Protein AF-0000000075993978 (afdb_homodimer)

Nearest PDB structures (foldseek):
  5ziq-assembly3_C  TM=5.830E-01  e=2.745E-05  Ramazzottius varieornatus
  7dgo-assembly1_A  TM=6.115E-01  e=2.304E-04  Equus caballus
  4b3w-assembly1_B  TM=5.446E-01  e=4.083E-03  Homo sapiens
  1ury-assembly1_A  TM=5.554E-01  e=6.468E-03  Homo sapiens
  6q6p-assembly1_A  TM=5.430E-01  e=6.851E-03  Dissostichus mawsoni

Structure (mmCIF, N/CA/C/O backbone):
data_AF-0000000075993978-model_v1
#
loop_
_entity.id
_entity.type
_entity.pdbx_description
1 polymer 'Uncharacterized protein LOC106467627'
#
loop_
_atom_site.group_PDB
_atom_site.id
_atom_site.type_symbol
_atom_site.label_atom_id
_atom_site.label_alt_id
_atom_site.label_comp_id
_atom_site.label_asym_id
_atom_site.label_entity_id
_atom_site.label_seq_id
_atom_site.pdbx_PDB_ins_code
_atom_site.Cartn_x
_atom_site.Cartn_y
_atom_site.Cartn_z
_atom_site.occupancy
_atom_site.B_iso_or_equiv
_atom_site.auth_seq_id
_atom_site.auth_comp_id
_atom_site.auth_asym_id
_atom_site.auth_atom_id
_atom_site.pdbx_PDB_model_num
ATOM 1 N N . PHE A 1 1 ? 9.789 -16.969 -19.266 1 51.59 1 PHE A N 1
ATOM 2 C CA . PHE A 1 1 ? 10.469 -18.141 -19.812 1 51.59 1 PHE A CA 1
ATOM 3 C C . PHE A 1 1 ? 11.195 -18.906 -18.703 1 51.59 1 PHE A C 1
ATOM 5 O O . PHE A 1 1 ? 11.062 -20.125 -18.578 1 51.59 1 PHE A O 1
ATOM 12 N N . ARG A 1 2 ? 11.766 -18.172 -17.781 1 61.62 2 ARG A N 1
ATOM 13 C CA . ARG A 1 2 ? 12.719 -18.812 -16.891 1 61.62 2 ARG A CA 1
ATOM 14 C C . ARG A 1 2 ? 12 -19.562 -15.766 1 61.62 2 ARG A C 1
ATOM 16 O O . ARG A 1 2 ? 12.492 -20.578 -15.281 1 61.62 2 ARG A O 1
ATOM 23 N N . LEU A 1 3 ? 10.797 -19.109 -15.484 1 64.31 3 LEU A N 1
ATOM 24 C CA . LEU A 1 3 ? 10.227 -19.719 -14.289 1 64.31 3 LEU A CA 1
ATOM 25 C C . LEU A 1 3 ? 10.062 -21.234 -14.477 1 64.31 3 LEU A C 1
ATOM 27 O O . LEU A 1 3 ? 10.453 -22.016 -13.609 1 64.31 3 LEU A O 1
ATOM 31 N N . PHE A 1 4 ? 9.602 -21.688 -15.617 1 62.56 4 PHE A N 1
ATOM 32 C CA . PHE A 1 4 ? 9.266 -23.109 -15.703 1 62.56 4 PHE A CA 1
ATOM 33 C C . PHE A 1 4 ? 10.461 -23.922 -16.188 1 62.56 4 PHE A C 1
ATOM 35 O O . PHE A 1 4 ? 10.469 -25.156 -16.094 1 62.56 4 PHE A O 1
ATOM 42 N N . GLN A 1 5 ? 11.414 -23.141 -16.656 1 64.12 5 GLN A N 1
ATOM 43 C CA . GLN A 1 5 ? 12.633 -23.891 -16.953 1 64.12 5 GLN A CA 1
ATOM 44 C C . GLN A 1 5 ? 13.281 -24.438 -15.688 1 64.12 5 GLN A C 1
ATOM 46 O O . GLN A 1 5 ? 13.805 -25.547 -15.68 1 64.12 5 GLN A O 1
ATOM 51 N N . GLU A 1 6 ? 13.117 -23.641 -14.68 1 68.81 6 GLU A N 1
ATOM 52 C CA . GLU A 1 6 ? 13.742 -24.031 -13.422 1 68.81 6 GLU A CA 1
ATOM 53 C C . GLU A 1 6 ? 12.75 -24.734 -12.508 1 68.81 6 GLU A C 1
ATOM 55 O O . GLU A 1 6 ? 13.117 -25.188 -11.422 1 68.81 6 GLU A O 1
ATOM 60 N N . ASN A 1 7 ? 11.594 -24.922 -13.055 1 72.06 7 ASN A N 1
ATOM 61 C CA . ASN A 1 7 ? 10.555 -25.531 -12.234 1 72.06 7 ASN A CA 1
ATOM 62 C C . ASN A 1 7 ? 9.688 -26.484 -13.039 1 72.06 7 ASN A C 1
ATOM 64 O O . ASN A 1 7 ? 8.453 -26.422 -12.984 1 72.06 7 ASN A O 1
ATOM 68 N N . GLY A 1 8 ? 10.438 -27.375 -13.727 1 73.88 8 GLY A N 1
ATOM 69 C CA . GLY A 1 8 ? 9.773 -28.344 -14.578 1 73.88 8 GLY A CA 1
ATOM 70 C C . GLY A 1 8 ? 8.836 -29.266 -13.812 1 73.88 8 GLY A C 1
ATOM 71 O O . GLY A 1 8 ? 7.75 -29.594 -14.297 1 73.88 8 GLY A O 1
ATOM 72 N N . ASP A 1 9 ? 9.227 -29.625 -12.562 1 81.75 9 ASP A N 1
ATOM 73 C CA . ASP A 1 9 ? 8.383 -30.5 -11.742 1 81.75 9 ASP A CA 1
ATOM 74 C C . ASP A 1 9 ? 7.078 -29.797 -11.367 1 81.75 9 ASP A C 1
ATOM 76 O O . ASP A 1 9 ? 6.047 -30.453 -11.203 1 81.75 9 ASP A O 1
ATOM 80 N N . LEU A 1 10 ? 7.129 -28.469 -11.328 1 83.62 10 LEU A N 1
ATOM 81 C CA . LEU A 1 10 ? 5.938 -27.719 -10.961 1 83.62 10 LEU A CA 1
ATOM 82 C C . LEU A 1 10 ? 4.906 -27.75 -12.086 1 83.62 10 LEU A C 1
ATOM 84 O O . LEU A 1 10 ? 3.701 -27.828 -11.828 1 83.62 10 LEU A O 1
ATOM 88 N N . ILE A 1 11 ? 5.426 -27.797 -13.266 1 82.19 11 ILE A N 1
ATOM 89 C CA . ILE A 1 11 ? 4.543 -27.797 -14.43 1 82.19 11 ILE A CA 1
ATOM 90 C C . ILE A 1 11 ? 3.695 -29.062 -14.438 1 82.19 11 ILE A C 1
ATOM 92 O O . ILE A 1 11 ? 2.521 -29.047 -14.812 1 82.19 11 ILE A O 1
ATOM 96 N N . THR A 1 12 ? 4.219 -30.156 -13.922 1 83.75 12 THR A N 1
ATOM 97 C CA . THR A 1 12 ? 3.547 -31.438 -13.969 1 83.75 12 THR A CA 1
ATOM 98 C C . THR A 1 12 ? 2.426 -31.516 -12.938 1 83.75 12 THR A C 1
ATOM 100 O O . THR A 1 12 ? 1.566 -32.406 -13 1 83.75 12 THR A O 1
ATOM 103 N N . LEU A 1 13 ? 2.498 -30.562 -12.008 1 84.06 13 LEU A N 1
ATOM 104 C CA . LEU A 1 13 ? 1.447 -30.547 -10.992 1 84.06 13 LEU A CA 1
ATOM 105 C C . LEU A 1 13 ? 0.14 -30.016 -11.578 1 84.06 13 LEU A C 1
ATOM 107 O O . LEU A 1 13 ? -0.94 -30.328 -11.078 1 84.06 13 LEU A O 1
ATOM 111 N N . PHE A 1 14 ? 0.365 -29.188 -12.602 1 84.69 14 PHE A N 1
ATOM 112 C CA . PHE A 1 14 ? -0.823 -28.594 -13.203 1 84.69 14 PHE A CA 1
ATOM 113 C C . PHE A 1 14 ? -1.389 -29.5 -14.289 1 84.69 14 PHE A C 1
ATOM 115 O O . PHE A 1 14 ? -0.749 -29.719 -15.328 1 84.69 14 PHE A O 1
ATOM 122 N N . GLU A 1 15 ? -2.586 -30 -14.055 1 84.56 15 GLU A N 1
ATOM 123 C CA . GLU A 1 15 ? -3.223 -30.938 -14.977 1 84.56 15 GLU A CA 1
ATOM 124 C C . GLU A 1 15 ? -3.24 -30.391 -16.391 1 84.56 15 GLU A C 1
ATOM 126 O O . GLU A 1 15 ? -2.979 -31.125 -17.359 1 84.56 15 GLU A O 1
ATOM 131 N N . LYS A 1 16 ? -3.455 -29.141 -16.516 1 84.38 16 LYS A N 1
ATOM 132 C CA . LYS A 1 16 ? -3.592 -28.5 -17.812 1 84.38 16 LYS A CA 1
ATOM 133 C C . LYS A 1 16 ? -2.254 -28.469 -18.547 1 84.38 16 LYS A C 1
ATOM 135 O O . LYS A 1 16 ? -2.211 -28.234 -19.766 1 84.38 16 LYS A O 1
ATOM 140 N N . PHE A 1 17 ? -1.199 -28.781 -17.828 1 85.06 17 PHE A N 1
ATOM 141 C CA . PHE A 1 17 ? 0.106 -28.641 -18.469 1 85.06 17 PHE A CA 1
ATOM 142 C C . PHE A 1 17 ? 0.837 -29.969 -18.516 1 85.06 17 PHE A C 1
ATOM 144 O O . PHE A 1 17 ? 1.991 -30.031 -18.953 1 85.06 17 PHE A O 1
ATOM 151 N N . GLN A 1 18 ? 0.202 -31.016 -18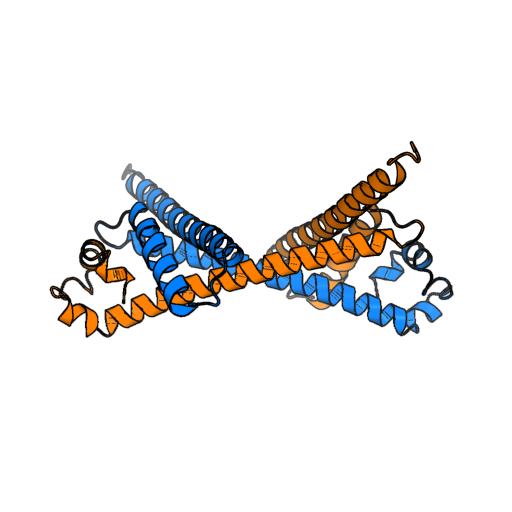.062 1 83.19 18 GLN A N 1
ATOM 152 C CA . GLN A 1 18 ? 0.847 -32.312 -17.953 1 83.19 18 GLN A CA 1
ATOM 153 C C . GLN A 1 18 ? 1.254 -32.844 -19.344 1 83.19 18 GLN A C 1
ATOM 155 O O . GLN A 1 18 ? 2.172 -33.656 -19.453 1 83.19 18 GLN A O 1
ATOM 160 N N . TYR A 1 19 ? 0.616 -32.312 -20.375 1 83.62 19 TYR A N 1
ATOM 161 C CA . TYR A 1 19 ? 0.902 -32.781 -21.734 1 83.62 19 TYR A CA 1
ATOM 162 C C . TYR A 1 19 ? 2.162 -32.125 -22.281 1 83.62 19 TYR A C 1
ATOM 164 O O . TYR A 1 19 ? 2.711 -32.562 -23.297 1 83.62 19 TYR A O 1
ATOM 172 N N . LEU A 1 20 ? 2.557 -31.047 -21.656 1 84.75 20 LEU A N 1
ATOM 173 C CA . LEU A 1 20 ? 3.754 -30.344 -22.094 1 84.75 20 LEU A CA 1
ATOM 174 C C . LEU A 1 20 ? 5.016 -31.062 -21.625 1 84.75 20 LEU A C 1
ATOM 176 O O . LEU A 1 20 ? 5.613 -30.656 -20.609 1 84.75 20 LEU A O 1
ATOM 180 N N . ARG A 1 21 ? 5.574 -32 -22.297 1 79.81 21 ARG A N 1
ATOM 181 C CA . ARG A 1 21 ? 6.621 -32.906 -21.844 1 79.81 21 ARG A CA 1
ATOM 182 C C . ARG A 1 21 ? 7.996 -32.406 -22.281 1 79.81 21 ARG A C 1
ATOM 184 O O . ARG A 1 21 ? 9.016 -32.812 -21.703 1 79.81 21 ARG A O 1
ATOM 191 N N . THR A 1 22 ? 8.031 -31.609 -23.234 1 80.75 22 THR A N 1
ATOM 192 C CA . THR A 1 22 ? 9.312 -31.125 -23.734 1 80.75 22 THR A CA 1
ATOM 193 C C . THR A 1 22 ? 9.445 -29.625 -23.562 1 80.75 22 THR A C 1
ATOM 195 O O . THR A 1 22 ? 8.445 -28.922 -23.375 1 80.75 22 THR A O 1
ATOM 198 N N . GLN A 1 23 ? 10.727 -29.234 -23.578 1 80.75 23 GLN A N 1
ATOM 199 C CA . GLN A 1 23 ? 10.977 -27.797 -23.5 1 80.75 23 GLN A CA 1
ATOM 200 C C . GLN A 1 23 ? 10.312 -27.062 -24.656 1 80.75 23 GLN A C 1
ATOM 202 O O . GLN A 1 23 ? 9.766 -25.969 -24.484 1 80.75 23 GLN A O 1
ATOM 207 N N . GLU A 1 24 ? 10.414 -27.641 -25.812 1 84.75 24 GLU A N 1
ATOM 208 C CA . GLU A 1 24 ? 9.812 -27.047 -27.016 1 84.75 24 GLU A CA 1
ATOM 209 C C . GLU A 1 24 ? 8.305 -26.891 -26.844 1 84.75 24 GLU A C 1
ATOM 211 O O . GLU A 1 24 ? 7.746 -25.844 -27.156 1 84.75 24 GLU A O 1
ATOM 216 N N . SER A 1 25 ? 7.664 -27.875 -26.344 1 85.38 25 SER A N 1
ATOM 217 C CA . SER A 1 25 ? 6.219 -27.812 -26.156 1 85.38 25 SER A CA 1
ATOM 218 C C . SER A 1 25 ? 5.84 -26.766 -25.109 1 85.38 25 SER A C 1
ATOM 220 O O . SER A 1 25 ? 4.809 -26.109 -25.234 1 85.38 25 SER A O 1
ATOM 222 N N . GLN A 1 26 ? 6.648 -26.656 -24.125 1 83.81 26 GLN A N 1
ATOM 223 C CA . GLN A 1 26 ? 6.398 -25.672 -23.078 1 83.81 26 GLN A CA 1
ATOM 224 C C . GLN A 1 26 ? 6.543 -24.25 -23.625 1 83.81 26 GLN A C 1
ATOM 226 O O . GLN A 1 26 ? 5.734 -23.375 -23.312 1 83.81 26 GLN A O 1
ATOM 231 N N . LEU A 1 27 ? 7.559 -24.078 -24.484 1 83.5 27 LEU A N 1
ATOM 232 C CA . LEU A 1 27 ? 7.809 -22.766 -25.062 1 83.5 27 LEU A CA 1
ATOM 233 C C . LEU A 1 27 ? 6.68 -22.359 -26 1 83.5 27 LEU A C 1
ATOM 235 O O . LEU A 1 27 ? 6.359 -21.172 -26.125 1 83.5 27 LEU A O 1
ATOM 239 N N . GLU A 1 28 ? 6.027 -23.328 -26.547 1 87 28 GLU A N 1
ATOM 240 C CA . GLU A 1 28 ? 5.016 -23.062 -27.578 1 87 28 GLU A CA 1
ATOM 241 C C . GLU A 1 28 ? 3.617 -23.016 -26.969 1 87 28 GLU A C 1
ATOM 243 O O . GLU A 1 28 ? 2.666 -22.578 -27.625 1 87 28 GLU A O 1
ATOM 248 N N . SER A 1 29 ? 3.531 -23.422 -25.734 1 87.69 29 SER A N 1
ATOM 249 C CA . SER A 1 29 ? 2.213 -23.5 -25.109 1 87.69 29 SER A CA 1
ATOM 250 C C . SER A 1 29 ? 1.673 -22.109 -24.797 1 87.69 29 SER A C 1
ATOM 252 O O . SER A 1 29 ? 2.238 -21.391 -23.969 1 87.69 29 SER A O 1
ATOM 254 N N . LEU A 1 30 ? 0.552 -21.781 -25.406 1 89.19 30 LEU A N 1
ATOM 255 C CA . LEU A 1 30 ? -0.102 -20.5 -25.156 1 89.19 30 LEU A CA 1
ATOM 256 C C . LEU A 1 30 ? -0.663 -20.438 -23.75 1 89.19 30 LEU A C 1
ATOM 258 O O . LEU A 1 30 ? -0.603 -19.391 -23.094 1 89.19 30 LEU A O 1
ATOM 262 N N . GLU A 1 31 ? -1.139 -21.562 -23.234 1 88.69 31 GLU A N 1
ATOM 263 C CA . GLU A 1 31 ? -1.72 -21.609 -21.891 1 88.69 31 GLU A CA 1
ATOM 264 C C . GLU A 1 31 ? -0.659 -21.375 -20.828 1 88.69 31 GLU A C 1
ATOM 266 O O . GLU A 1 31 ? -0.898 -20.656 -19.859 1 88.69 31 GLU A O 1
ATOM 271 N N . LEU A 1 32 ? 0.406 -21.969 -21.031 1 87.94 32 LEU A N 1
ATOM 272 C CA . LEU A 1 32 ? 1.506 -21.766 -20.078 1 87.94 32 LEU A CA 1
ATOM 273 C C . LEU A 1 32 ? 1.998 -20.328 -20.109 1 87.94 32 LEU A C 1
ATOM 275 O O . LEU A 1 32 ? 2.25 -19.734 -19.062 1 87.94 32 LEU A O 1
ATOM 279 N N . ALA A 1 33 ? 2.092 -19.781 -21.266 1 87.31 33 ALA A N 1
ATOM 280 C CA . ALA A 1 33 ? 2.51 -18.391 -21.422 1 87.31 33 ALA A CA 1
ATOM 281 C C . ALA A 1 33 ? 1.532 -17.438 -20.734 1 87.31 33 ALA A C 1
ATOM 283 O O . ALA A 1 33 ? 1.946 -16.469 -20.109 1 87.31 33 ALA A O 1
ATOM 284 N N . GLN A 1 34 ? 0.318 -17.766 -20.859 1 90.06 34 GLN A N 1
ATOM 285 C CA . GLN A 1 34 ? -0.707 -16.938 -20.234 1 90.06 34 GLN A CA 1
ATOM 286 C C . GLN A 1 34 ? -0.607 -17 -18.719 1 90.06 34 GLN A C 1
ATOM 288 O O . GLN A 1 34 ? -0.705 -15.977 -18.031 1 90.06 34 GLN A O 1
ATOM 293 N N . HIS A 1 35 ? -0.454 -18.188 -18.156 1 89.19 35 HIS A N 1
ATOM 294 C CA . HIS A 1 35 ? -0.294 -18.328 -16.719 1 89.19 35 HIS A CA 1
ATOM 295 C C . HIS A 1 35 ? 0.937 -17.578 -16.234 1 89.19 35 HIS A C 1
ATOM 297 O O . HIS A 1 35 ? 0.874 -16.859 -15.227 1 89.19 35 HIS A O 1
ATOM 303 N N . ALA A 1 36 ? 2.021 -17.719 -17 1 86.88 36 ALA A N 1
ATOM 304 C CA . ALA A 1 36 ? 3.254 -17.016 -16.641 1 86.88 36 ALA A CA 1
ATOM 305 C C . ALA A 1 36 ? 3.045 -15.508 -16.641 1 86.88 36 ALA A C 1
ATOM 307 O O . ALA A 1 36 ? 3.541 -14.805 -15.758 1 86.88 36 ALA A O 1
ATOM 308 N N . SER A 1 37 ? 2.291 -15.023 -17.531 1 88.62 37 SER A N 1
ATOM 309 C CA . SER A 1 37 ? 2.008 -13.594 -17.641 1 88.62 37 SER A CA 1
ATOM 310 C C . SER A 1 37 ? 1.185 -13.102 -16.453 1 88.62 37 SER A C 1
ATOM 312 O O . SER A 1 37 ? 1.434 -12.016 -15.93 1 88.62 37 SER A O 1
ATOM 314 N N . ILE A 1 38 ? 0.278 -13.922 -16.062 1 91 38 ILE A N 1
ATOM 315 C CA . ILE A 1 38 ? -0.551 -13.562 -14.922 1 91 38 ILE A CA 1
ATOM 316 C C . ILE A 1 38 ? 0.309 -13.5 -13.656 1 91 38 ILE A C 1
ATOM 318 O O . ILE A 1 38 ? 0.198 -12.562 -12.867 1 91 38 ILE A O 1
ATOM 322 N N . VAL A 1 39 ? 1.167 -14.484 -13.477 1 91.5 39 VAL A N 1
ATOM 323 C CA . VAL A 1 39 ? 2.057 -14.531 -12.32 1 91.5 39 VAL A CA 1
ATOM 324 C C . VAL A 1 39 ? 2.951 -13.289 -12.32 1 91.5 39 VAL A C 1
ATOM 326 O O . VAL A 1 39 ? 3.002 -12.562 -11.328 1 91.5 39 VAL A O 1
ATOM 329 N N . MET A 1 40 ? 3.518 -12.953 -13.469 1 89.5 40 MET A N 1
ATOM 330 C CA . MET A 1 40 ? 4.43 -11.812 -13.562 1 89.5 40 MET A CA 1
ATOM 331 C C . MET A 1 40 ? 3.689 -10.5 -13.32 1 89.5 40 MET A C 1
ATOM 333 O O . MET A 1 40 ? 4.203 -9.609 -12.641 1 89.5 40 MET A O 1
ATOM 337 N N . ALA A 1 41 ? 2.57 -10.43 -13.836 1 90.88 41 ALA A N 1
ATOM 338 C CA . ALA A 1 41 ? 1.768 -9.219 -13.648 1 90.88 41 ALA A CA 1
ATOM 339 C C . ALA A 1 41 ? 1.389 -9.031 -12.188 1 90.88 41 ALA A C 1
ATOM 341 O O . ALA A 1 41 ? 1.417 -7.914 -11.664 1 90.88 41 ALA A O 1
ATOM 342 N N . THR A 1 42 ? 1.047 -10.102 -11.539 1 92.69 42 THR A N 1
ATOM 343 C CA . THR A 1 42 ? 0.695 -10.055 -10.117 1 92.69 42 THR A CA 1
ATOM 344 C C . THR A 1 42 ? 1.891 -9.617 -9.281 1 92.69 42 THR A C 1
ATOM 346 O O . THR A 1 42 ? 1.763 -8.75 -8.414 1 92.69 42 THR A O 1
ATOM 349 N N . LEU A 1 43 ? 3.018 -10.203 -9.531 1 92.38 43 LEU A N 1
ATOM 350 C CA . LEU A 1 43 ? 4.23 -9.836 -8.805 1 92.38 43 LEU A CA 1
ATOM 351 C C . LEU A 1 43 ? 4.578 -8.367 -9.039 1 92.38 43 LEU A C 1
ATOM 353 O O . LEU A 1 43 ? 4.906 -7.648 -8.102 1 92.38 43 LEU A O 1
ATOM 357 N N . ASP A 1 44 ? 4.477 -7.91 -10.234 1 90.19 44 ASP A N 1
ATOM 358 C CA . ASP A 1 44 ? 4.754 -6.523 -10.586 1 90.19 44 ASP A CA 1
ATOM 359 C C . ASP A 1 44 ? 3.795 -5.574 -9.867 1 90.19 44 ASP A C 1
ATOM 361 O O . ASP A 1 44 ? 4.203 -4.512 -9.391 1 90.19 44 ASP A O 1
ATOM 365 N N . GLU A 1 45 ? 2.561 -5.992 -9.891 1 91.94 45 GLU A N 1
ATOM 366 C CA . GLU A 1 45 ? 1.565 -5.184 -9.195 1 91.94 45 GLU A CA 1
ATOM 367 C C . GLU A 1 45 ? 1.903 -5.051 -7.711 1 91.94 45 GLU A C 1
ATOM 369 O O . GLU A 1 45 ? 1.794 -3.965 -7.141 1 91.94 45 GLU A O 1
ATOM 374 N N . GLY A 1 46 ? 2.26 -6.148 -7.078 1 91.81 46 GLY A N 1
ATOM 375 C CA . GLY A 1 46 ? 2.67 -6.109 -5.684 1 91.81 46 GLY A CA 1
ATOM 376 C C . GLY A 1 46 ? 3.854 -5.199 -5.434 1 91.81 46 GLY A C 1
ATOM 377 O O . GLY A 1 46 ? 3.834 -4.383 -4.508 1 91.81 46 GLY A O 1
ATOM 378 N N . ILE A 1 47 ? 4.801 -5.273 -6.285 1 89.5 47 ILE A N 1
ATOM 379 C CA . ILE A 1 47 ? 6.004 -4.461 -6.156 1 89.5 47 ILE A CA 1
ATOM 380 C C . ILE A 1 47 ? 5.645 -2.984 -6.285 1 89.5 47 ILE A C 1
ATOM 382 O O . ILE A 1 47 ? 6.039 -2.166 -5.453 1 89.5 47 ILE A O 1
ATOM 386 N N . ARG A 1 48 ? 4.891 -2.656 -7.258 1 88.88 48 ARG A N 1
ATOM 387 C CA . ARG A 1 48 ? 4.5 -1.271 -7.496 1 88.88 48 ARG A CA 1
ATOM 388 C C . ARG A 1 48 ? 3.662 -0.731 -6.34 1 88.88 48 ARG A C 1
ATOM 390 O O . ARG A 1 48 ? 3.846 0.41 -5.914 1 88.88 48 ARG A O 1
ATOM 397 N N . SER A 1 49 ? 2.754 -1.53 -5.891 1 89.38 49 SER A N 1
ATOM 398 C CA . SER A 1 49 ? 1.885 -1.113 -4.797 1 89.38 49 SER A CA 1
ATOM 399 C C . SER A 1 49 ? 2.686 -0.842 -3.527 1 89.38 49 SER A C 1
ATOM 401 O O . SER A 1 49 ? 2.486 0.18 -2.867 1 89.38 49 SER A O 1
ATOM 403 N N . LEU A 1 50 ? 3.545 -1.711 -3.234 1 86.62 50 LEU A N 1
ATOM 404 C CA . LEU A 1 50 ? 4.332 -1.562 -2.016 1 86.62 50 LEU A CA 1
ATOM 405 C C . LEU A 1 50 ? 5.316 -0.405 -2.143 1 86.62 50 LEU A C 1
ATOM 407 O O . LEU A 1 50 ? 5.578 0.303 -1.169 1 86.62 50 LEU A O 1
ATOM 411 N N . ASP A 1 51 ? 5.902 -0.276 -3.352 1 88.06 51 ASP A N 1
ATOM 412 C CA . ASP A 1 51 ? 6.77 0.871 -3.605 1 88.06 51 ASP A CA 1
ATOM 413 C C . ASP A 1 51 ? 6.02 2.184 -3.398 1 88.06 51 ASP A C 1
ATOM 415 O O . ASP A 1 51 ? 6.559 3.129 -2.816 1 88.06 51 ASP A O 1
ATOM 419 N N . LYS A 1 52 ? 4.84 2.221 -3.846 1 89.75 52 LYS A N 1
ATOM 420 C CA . LYS A 1 52 ? 4.02 3.418 -3.693 1 89.75 52 LYS A CA 1
ATOM 421 C C . LYS A 1 52 ? 3.754 3.719 -2.221 1 89.75 52 LYS A C 1
ATOM 423 O O . LYS A 1 52 ? 3.789 4.879 -1.802 1 89.75 52 LYS A O 1
ATOM 428 N N . VAL A 1 53 ? 3.498 2.713 -1.47 1 88.94 53 VAL A N 1
ATOM 429 C CA . VAL A 1 53 ? 3.266 2.896 -0.041 1 88.94 53 VAL A CA 1
ATOM 430 C C . VAL A 1 53 ? 4.535 3.42 0.627 1 88.94 53 VAL A C 1
ATOM 432 O O . VAL A 1 53 ? 4.477 4.328 1.458 1 88.94 53 VAL A O 1
ATOM 435 N N . ASP A 1 54 ? 5.645 2.82 0.286 1 88.69 54 ASP A N 1
ATOM 436 C CA . ASP A 1 54 ? 6.918 3.26 0.851 1 88.69 54 ASP A CA 1
ATOM 437 C C . ASP A 1 54 ? 7.172 4.734 0.548 1 88.69 54 ASP A C 1
ATOM 439 O O . ASP A 1 54 ? 7.57 5.496 1.432 1 88.69 54 ASP A O 1
ATOM 443 N N . TYR A 1 55 ? 6.934 5.094 -0.687 1 91.69 55 TYR A N 1
ATOM 444 C CA . TYR A 1 55 ? 7.086 6.492 -1.072 1 91.69 55 TYR A CA 1
ATOM 445 C C . TYR A 1 55 ? 6.137 7.383 -0.281 1 91.69 55 TYR A C 1
ATOM 447 O O . TYR A 1 55 ? 6.508 8.484 0.138 1 91.69 55 TYR A O 1
ATOM 455 N N . PHE A 1 56 ? 4.977 6.922 -0.112 1 94.06 56 PHE A N 1
ATOM 456 C CA . PHE A 1 56 ? 3.973 7.684 0.625 1 94.06 56 PHE A CA 1
ATOM 457 C C . PHE A 1 56 ? 4.395 7.867 2.078 1 94.06 56 PHE A C 1
ATOM 459 O O . PHE A 1 56 ? 4.242 8.953 2.643 1 94.06 56 PHE A O 1
ATOM 466 N N . ILE A 1 57 ? 4.934 6.855 2.689 1 92.69 57 ILE A N 1
ATOM 467 C CA . ILE A 1 57 ? 5.414 6.922 4.066 1 92.69 57 ILE A CA 1
ATOM 468 C C . ILE A 1 57 ? 6.539 7.949 4.172 1 92.69 57 ILE A C 1
ATOM 470 O O . ILE A 1 57 ? 6.535 8.797 5.07 1 92.69 57 ILE A O 1
ATOM 474 N N . ASP 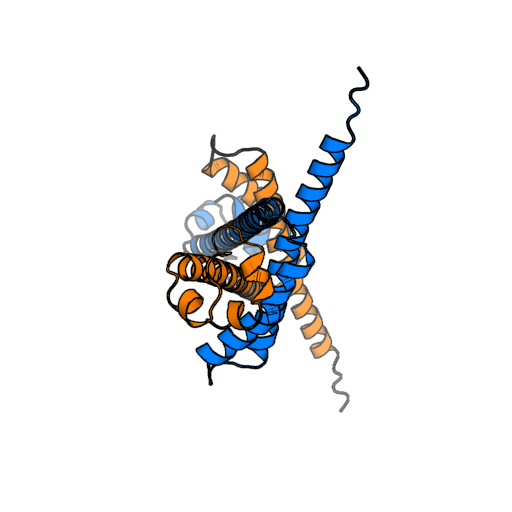A 1 58 ? 7.453 7.848 3.219 1 95.44 58 ASP A N 1
ATOM 475 C CA . ASP A 1 58 ? 8.547 8.812 3.205 1 95.44 58 ASP A CA 1
ATOM 476 C C . ASP A 1 58 ? 8.023 10.242 3.082 1 95.44 58 ASP A C 1
ATOM 478 O O . ASP A 1 58 ? 8.523 11.148 3.748 1 95.44 58 ASP A O 1
ATOM 482 N N . TYR A 1 59 ? 7.098 10.422 2.236 1 96.81 59 TYR A N 1
ATOM 483 C CA . TYR A 1 59 ? 6.457 11.719 2.062 1 96.81 59 TYR A CA 1
ATOM 484 C C . TYR A 1 59 ? 5.832 12.203 3.369 1 96.81 59 TYR A C 1
ATOM 486 O O . TYR A 1 59 ? 6.047 13.344 3.783 1 96.81 59 TYR A O 1
ATOM 494 N N . LEU A 1 60 ? 5.125 11.367 4.074 1 97.25 60 LEU A N 1
ATOM 495 C CA . LEU A 1 60 ? 4.477 11.727 5.332 1 97.25 60 LEU A CA 1
ATOM 496 C C . LEU A 1 60 ? 5.512 12.078 6.395 1 97.25 60 LEU A C 1
ATOM 498 O O . LEU A 1 60 ? 5.309 13.008 7.176 1 97.25 60 LEU A O 1
ATOM 502 N N . HIS A 1 61 ? 6.582 11.281 6.414 1 96.94 61 HIS A N 1
ATOM 503 C CA . HIS A 1 61 ? 7.668 11.625 7.328 1 96.94 61 HIS A CA 1
ATOM 504 C C . HIS A 1 61 ? 8.195 13.031 7.051 1 96.94 61 HIS A C 1
ATOM 506 O O . HIS A 1 61 ? 8.406 13.812 7.98 1 96.94 61 HIS A O 1
ATOM 512 N N . SER A 1 62 ? 8.336 13.352 5.801 1 97.62 62 SER A N 1
ATOM 513 C CA . SER A 1 62 ? 8.82 14.672 5.414 1 97.62 62 SER A CA 1
ATOM 514 C C . SER A 1 62 ? 7.836 15.766 5.828 1 97.62 62 SER A C 1
ATOM 516 O O . SER A 1 62 ? 8.242 16.828 6.312 1 97.62 62 SER A O 1
ATOM 518 N N . VAL A 1 63 ? 6.621 15.508 5.594 1 96.94 63 VAL A N 1
ATOM 519 C CA . VAL A 1 63 ? 5.59 16.453 5.996 1 96.94 63 VAL A CA 1
ATOM 520 C C . VAL A 1 63 ? 5.617 16.641 7.512 1 96.94 63 VAL A C 1
ATOM 522 O O . VAL A 1 63 ? 5.57 17.766 8.008 1 96.94 63 VAL A O 1
ATOM 525 N N . GLY A 1 64 ? 5.645 15.555 8.289 1 97.44 64 GLY A N 1
ATOM 526 C CA . GLY A 1 64 ? 5.797 15.633 9.734 1 97.44 64 GLY A CA 1
ATOM 527 C C . GLY A 1 64 ? 6.988 16.469 10.164 1 97.44 64 GLY A C 1
ATOM 528 O O . GLY A 1 64 ? 6.871 17.328 11.031 1 97.44 64 GLY A O 1
ATOM 529 N N . LYS A 1 65 ? 8.109 16.203 9.555 1 97.62 65 LYS A N 1
ATOM 530 C CA . LYS A 1 65 ? 9.344 16.922 9.828 1 97.62 65 LYS A CA 1
ATOM 531 C C . LYS A 1 65 ? 9.172 18.422 9.578 1 97.62 65 LYS A C 1
ATOM 533 O O . LYS A 1 65 ? 9.609 19.25 10.375 1 97.62 65 LYS A O 1
ATOM 538 N N . LEU A 1 66 ? 8.539 18.828 8.508 1 95.75 66 LEU A N 1
ATOM 539 C CA . LEU A 1 66 ? 8.336 20.219 8.141 1 95.75 66 LEU A CA 1
ATOM 540 C C . LEU A 1 66 ? 7.516 20.953 9.203 1 95.75 66 LEU A C 1
ATOM 542 O O . LEU A 1 66 ? 7.707 22.141 9.43 1 95.75 66 LEU A O 1
ATOM 546 N N . HIS A 1 67 ? 6.719 20.266 9.945 1 96.25 67 HIS A N 1
ATOM 547 C CA . HIS A 1 67 ? 5.848 20.891 10.93 1 96.25 67 HIS A CA 1
ATOM 548 C C . HIS A 1 67 ? 6.602 21.188 12.227 1 96.25 67 HIS A C 1
ATOM 550 O O . HIS A 1 67 ? 6.117 21.922 13.078 1 96.25 67 HIS A O 1
ATOM 556 N N . THR A 1 68 ? 7.812 20.625 12.328 1 95.69 68 THR A N 1
ATOM 557 C CA . THR A 1 68 ? 8.648 21.016 13.461 1 95.69 68 THR A CA 1
ATOM 558 C C . THR A 1 68 ? 9.078 22.469 13.344 1 95.69 68 THR A C 1
ATOM 560 O O . THR A 1 68 ? 9.477 23.094 14.328 1 95.69 68 THR A O 1
ATOM 563 N N . LYS A 1 69 ? 9.016 23.047 12.195 1 94.5 69 LYS A N 1
ATOM 564 C CA . LYS A 1 69 ? 9.445 24.422 11.953 1 94.5 69 LYS A CA 1
ATOM 565 C C . LYS A 1 69 ? 8.359 25.406 12.344 1 94.5 69 LYS A C 1
ATOM 567 O O . LYS A 1 69 ? 8.586 26.625 12.344 1 94.5 69 LYS A O 1
ATOM 572 N N . ILE A 1 70 ? 7.23 24.953 12.617 1 92.56 70 ILE A N 1
ATOM 573 C CA . ILE A 1 70 ? 6.117 25.797 13.047 1 92.56 70 ILE A CA 1
ATOM 574 C C . ILE A 1 70 ? 6.188 26.016 14.555 1 92.56 70 ILE A C 1
ATOM 576 O O . ILE A 1 70 ? 6.031 25.062 15.336 1 92.56 70 ILE A O 1
ATOM 580 N N . SER A 1 71 ? 6.363 27.281 14.938 1 91.31 71 SER A N 1
ATOM 581 C CA . SER A 1 71 ? 6.492 27.625 16.359 1 91.31 71 SER A CA 1
ATOM 582 C C . SER A 1 71 ? 5.258 27.203 17.141 1 91.31 71 SER A C 1
ATOM 584 O O . SER A 1 71 ? 4.129 27.5 16.734 1 91.31 71 SER A O 1
ATOM 586 N N . GLY A 1 72 ? 5.508 26.422 18.172 1 92 72 GLY A N 1
ATOM 587 C CA . GLY A 1 72 ? 4.426 26.031 19.078 1 92 72 GLY A CA 1
ATOM 588 C C . GLY A 1 72 ? 3.711 24.766 18.641 1 92 72 GLY A C 1
ATOM 589 O O . GLY A 1 72 ? 2.896 24.219 19.375 1 92 72 GLY A O 1
ATOM 590 N N . PHE A 1 73 ? 4.008 24.328 17.484 1 94.44 73 PHE A N 1
ATOM 591 C CA . PHE A 1 73 ? 3.379 23.094 17 1 94.44 73 PHE A CA 1
ATOM 592 C C . PHE A 1 73 ? 3.896 21.891 17.766 1 94.44 73 PHE A C 1
ATOM 594 O O . PHE A 1 73 ? 5.102 21.766 17.984 1 94.44 73 PHE A O 1
ATOM 601 N N . LYS A 1 74 ? 2.918 21.031 18.219 1 94.81 74 LYS A N 1
ATOM 602 C CA . LYS A 1 74 ? 3.246 19.781 18.922 1 94.81 74 LYS A CA 1
ATOM 603 C C . LYS A 1 74 ? 2.758 18.562 18.141 1 94.81 74 LYS A C 1
ATOM 605 O O . LYS A 1 74 ? 1.773 18.641 17.406 1 94.81 74 LYS A O 1
ATOM 610 N N . LYS A 1 75 ? 3.441 17.438 18.391 1 96.19 75 LYS A N 1
ATOM 611 C CA . LYS A 1 75 ? 3.092 16.203 17.688 1 96.19 75 LYS A CA 1
ATOM 612 C C . LYS A 1 75 ? 1.637 15.82 17.938 1 96.19 75 LYS A C 1
ATOM 614 O O . LYS A 1 75 ? 0.977 15.258 17.062 1 96.19 75 LYS A O 1
ATOM 619 N N . GLU A 1 76 ? 1.081 16.219 19.125 1 94.56 76 GLU A N 1
ATOM 620 C CA . GLU A 1 76 ? -0.299 15.922 19.484 1 94.56 76 GLU A CA 1
ATOM 621 C C . GLU A 1 76 ? -1.285 16.656 18.578 1 94.56 76 GLU A C 1
ATOM 623 O O . GLU A 1 76 ? -2.426 16.219 18.406 1 94.56 76 GLU A O 1
ATOM 628 N N . ASN A 1 77 ? -0.836 17.734 17.922 1 93.81 77 ASN A N 1
ATOM 629 C CA . ASN A 1 77 ? -1.709 18.516 17.062 1 93.81 77 ASN A CA 1
ATOM 630 C C . ASN A 1 77 ? -2.15 17.734 15.836 1 93.81 77 ASN A C 1
ATOM 632 O O . ASN A 1 77 ? -3.254 17.938 15.328 1 93.81 77 ASN A O 1
ATOM 636 N N . PHE A 1 78 ? -1.355 16.781 15.367 1 95.25 78 PHE A N 1
ATOM 637 C CA . PHE A 1 78 ? -1.728 15.961 14.227 1 95.25 78 PHE A CA 1
ATOM 638 C C . PHE A 1 78 ? -3.012 15.188 14.508 1 95.25 78 PHE A C 1
ATOM 640 O O . PHE A 1 78 ? -3.857 15.031 13.625 1 95.25 78 PHE A O 1
ATOM 647 N N . TRP A 1 79 ? -3.205 14.789 15.703 1 93.5 79 TRP A N 1
ATOM 648 C CA . TRP A 1 79 ? -4.297 13.891 16.062 1 93.5 79 TRP A CA 1
ATOM 649 C C . TRP A 1 79 ? -5.625 14.641 16.125 1 93.5 79 TRP A C 1
ATOM 651 O O . TRP A 1 79 ? -6.691 14.023 16.109 1 93.5 79 TRP A O 1
ATOM 661 N N . ARG A 1 80 ? -5.535 15.906 16.156 1 90.5 80 ARG A N 1
ATOM 662 C CA . ARG A 1 80 ? -6.742 16.719 16.219 1 90.5 80 ARG A CA 1
ATOM 663 C C . ARG A 1 80 ? -7.5 16.688 14.891 1 90.5 80 ARG A C 1
ATOM 665 O O . ARG A 1 80 ? -8.672 17.062 14.828 1 90.5 80 ARG A O 1
ATOM 672 N N . ILE A 1 81 ? -6.922 16.203 13.883 1 90.69 81 ILE A N 1
ATOM 673 C CA . ILE A 1 81 ? -7.543 16.188 12.562 1 90.69 81 ILE A CA 1
ATOM 674 C C . ILE A 1 81 ? -8.461 14.969 12.438 1 90.69 81 ILE A C 1
ATOM 676 O O . ILE A 1 81 ? -9.352 14.938 11.586 1 90.69 81 ILE A O 1
ATOM 680 N N . GLU A 1 82 ? -8.234 13.969 13.312 1 90.75 82 GLU A N 1
ATOM 681 C CA . GLU A 1 82 ? -8.906 12.688 13.148 1 90.75 82 GLU A CA 1
ATOM 682 C C . GLU A 1 82 ? -10.422 12.852 13.133 1 90.75 82 GLU A C 1
ATOM 684 O O . GLU A 1 82 ? -11.086 12.469 12.164 1 90.75 82 GLU A O 1
ATOM 689 N N . GLU A 1 83 ? -10.969 13.453 14.133 1 89.5 83 GLU A N 1
ATOM 690 C CA . GLU A 1 83 ? -12.422 13.539 14.273 1 89.5 83 GLU A CA 1
ATOM 691 C C . GLU A 1 83 ? -13.031 14.422 13.188 1 89.5 83 GLU A C 1
ATOM 693 O O . GLU A 1 83 ? -14.016 14.031 12.555 1 89.5 83 GLU A O 1
ATOM 698 N N . PRO A 1 84 ? -12.477 15.617 12.953 1 88.56 84 PRO A N 1
ATOM 699 C CA . PRO A 1 84 ? -13.031 16.438 11.867 1 88.56 84 PRO A CA 1
ATOM 700 C C . PRO A 1 84 ? -12.984 15.727 10.516 1 88.56 84 PRO A C 1
ATOM 702 O O . PRO A 1 84 ? -13.891 15.891 9.703 1 88.56 84 PRO A O 1
ATOM 705 N N . PHE A 1 85 ? -11.969 15.008 10.25 1 89.5 85 PHE A N 1
ATOM 706 C CA . PHE A 1 85 ? -11.867 14.281 8.992 1 89.5 85 PHE A CA 1
ATOM 707 C C . PHE A 1 85 ? -12.961 13.234 8.875 1 89.5 85 PHE A C 1
ATOM 709 O O . PHE A 1 85 ? -13.648 13.156 7.852 1 89.5 85 PHE A O 1
ATOM 716 N N . LEU A 1 86 ? -13.07 12.391 9.922 1 90.06 86 LEU A N 1
ATOM 717 C CA . LEU A 1 86 ? -14.07 11.32 9.891 1 90.06 86 LEU A CA 1
ATOM 718 C C . LEU A 1 86 ? -15.477 11.898 9.719 1 90.06 86 LEU A C 1
ATOM 720 O O . LEU A 1 86 ? -16.297 11.336 9 1 90.06 86 LEU A O 1
ATOM 724 N N . ALA A 1 87 ? -15.688 13.031 10.359 1 88.44 87 ALA A N 1
ATOM 725 C CA . ALA A 1 87 ? -16.969 13.711 10.219 1 88.44 87 ALA A CA 1
ATOM 726 C C . ALA A 1 87 ? -17.188 14.18 8.789 1 88.44 87 ALA A C 1
ATOM 728 O O . ALA A 1 87 ? -18.281 14.023 8.234 1 88.44 87 ALA A O 1
ATOM 729 N N . ALA A 1 88 ? -16.172 14.766 8.219 1 86.81 88 ALA A N 1
ATOM 730 C CA . ALA A 1 88 ? -16.266 15.258 6.844 1 86.81 88 ALA A CA 1
ATOM 731 C C . ALA A 1 88 ? -16.531 14.117 5.867 1 86.81 88 ALA A C 1
ATOM 733 O O . ALA A 1 88 ? -17.312 14.266 4.93 1 86.81 88 ALA A O 1
ATOM 734 N N . VAL A 1 89 ? -15.852 12.961 6.086 1 87.06 89 VAL A N 1
ATOM 735 C CA . VAL A 1 89 ? -16.031 11.797 5.227 1 87.06 89 VAL A CA 1
ATOM 736 C C . VAL A 1 89 ? -17.469 11.305 5.32 1 87.06 89 VAL A C 1
ATOM 738 O O . VAL A 1 89 ? -18.109 11.016 4.305 1 87.06 89 VAL A O 1
ATOM 741 N N . LYS A 1 90 ? -17.938 11.219 6.52 1 88.19 90 LYS A N 1
ATOM 742 C CA . LYS A 1 90 ? -19.312 10.781 6.738 1 88.19 90 LYS A CA 1
ATOM 743 C C . LYS A 1 90 ? -20.297 11.695 6.027 1 88.19 90 LYS A C 1
ATOM 745 O O . LYS A 1 90 ? -21.25 11.227 5.398 1 88.19 90 LYS A O 1
ATOM 750 N N . GLU A 1 91 ? -20.094 12.945 6.129 1 88.88 91 GLU A N 1
ATOM 751 C CA . GLU A 1 91 ? -20.969 13.922 5.488 1 88.88 91 GLU A CA 1
ATOM 752 C C . GLU A 1 91 ? -20.906 13.805 3.971 1 88.88 91 GLU A C 1
ATOM 754 O O . GLU A 1 91 ? -21.938 13.914 3.297 1 88.88 91 GLU A O 1
ATOM 759 N N . THR A 1 92 ? -19.75 13.617 3.451 1 86.19 92 THR A N 1
ATOM 760 C CA . THR A 1 92 ? -19.547 13.562 2.01 1 86.19 92 THR A CA 1
ATOM 761 C C . THR A 1 92 ? -20.172 12.305 1.421 1 86.19 92 THR A C 1
ATOM 763 O O . THR A 1 92 ? -20.812 12.359 0.367 1 86.19 92 THR A O 1
ATOM 766 N N . LEU A 1 93 ? -20.047 11.203 2.096 1 87.25 93 LEU A N 1
ATOM 767 C CA . LEU A 1 93 ? -20.5 9.93 1.554 1 87.25 93 LEU A CA 1
ATOM 768 C C . LEU A 1 93 ? -21.969 9.703 1.858 1 87.25 93 LEU A C 1
ATOM 770 O O . LEU A 1 93 ? -22.656 8.992 1.125 1 87.25 93 LEU A O 1
ATOM 774 N N . GLY A 1 94 ? -22.438 10.406 2.936 1 90.31 94 GLY A N 1
ATOM 775 C CA . GLY A 1 94 ? -23.844 10.258 3.291 1 90.31 94 GLY A CA 1
ATOM 776 C C . GLY A 1 94 ? -24.266 8.812 3.492 1 90.31 94 GLY A C 1
ATOM 777 O O . GLY A 1 94 ? -23.625 8.078 4.25 1 90.31 94 GLY A O 1
ATOM 778 N N . ASP A 1 95 ? -25.188 8.32 2.678 1 88.69 95 ASP A N 1
ATOM 779 C CA . ASP A 1 95 ? -25.797 7 2.803 1 88.69 95 ASP A CA 1
ATOM 780 C C . ASP A 1 95 ? -24.844 5.902 2.359 1 88.69 95 ASP A C 1
ATOM 782 O O . ASP A 1 95 ? -25.031 4.73 2.686 1 88.69 95 ASP A O 1
ATOM 786 N N . ARG A 1 96 ? -23.859 6.277 1.702 1 87.75 96 ARG A N 1
ATOM 787 C CA . ARG A 1 96 ? -22.891 5.297 1.217 1 87.75 96 ARG A CA 1
ATOM 788 C C . ARG A 1 96 ? -21.891 4.922 2.311 1 87.75 96 ARG A C 1
ATOM 790 O O . ARG A 1 96 ? -21.125 3.965 2.158 1 87.75 96 ARG A O 1
ATOM 797 N N . TYR A 1 97 ? -21.984 5.715 3.367 1 85.56 97 TYR A N 1
ATOM 798 C CA . TYR A 1 97 ? -21.047 5.492 4.473 1 85.56 97 TYR A CA 1
ATOM 799 C C . TYR A 1 97 ? -21.484 4.289 5.309 1 85.56 97 TYR A C 1
ATOM 801 O O . TYR A 1 97 ? -22.531 4.312 5.949 1 85.56 97 TYR A O 1
ATOM 809 N N . THR A 1 98 ? -20.734 3.174 5.203 1 88.25 98 THR A N 1
ATOM 810 C CA . THR A 1 98 ? -21.047 1.959 5.949 1 88.25 98 THR A CA 1
ATOM 811 C C . THR A 1 98 ? -20.125 1.822 7.16 1 88.25 98 THR A C 1
ATOM 813 O O . THR A 1 98 ? -19.125 2.535 7.27 1 88.25 98 THR A O 1
ATOM 816 N N . GLU A 1 99 ? -20.531 0.888 8.016 1 85.5 99 GLU A N 1
ATOM 817 C CA . GLU A 1 99 ? -19.719 0.621 9.203 1 85.5 99 GLU A CA 1
ATOM 818 C C . GLU A 1 99 ? -18.344 0.088 8.812 1 85.5 99 GLU A C 1
ATOM 820 O O . GLU A 1 99 ? -17.328 0.448 9.422 1 85.5 99 GLU A O 1
ATOM 825 N N . ASN A 1 100 ? -18.344 -0.791 7.863 1 81.69 100 ASN A N 1
ATOM 826 C CA . ASN A 1 100 ? -17.078 -1.332 7.375 1 81.69 100 ASN A CA 1
ATOM 827 C C . ASN A 1 100 ? -16.172 -0.234 6.828 1 81.69 100 ASN A C 1
ATOM 829 O O . ASN A 1 100 ? -14.977 -0.209 7.121 1 81.69 100 ASN A O 1
ATOM 833 N N . MET A 1 101 ? -16.734 0.693 6.109 1 82.31 101 MET A N 1
ATOM 834 C CA . MET A 1 101 ? -15.977 1.825 5.586 1 82.31 101 MET A CA 1
ATOM 835 C C . MET A 1 101 ? -15.43 2.684 6.723 1 82.31 101 MET A C 1
ATOM 837 O O . MET A 1 101 ? -14.281 3.131 6.668 1 82.31 101 MET A O 1
ATOM 841 N N . GLU A 1 102 ? -16.25 2.889 7.715 1 85.94 102 GLU A N 1
ATOM 842 C CA . GLU A 1 102 ? -15.82 3.678 8.867 1 85.94 102 GLU A CA 1
ATOM 843 C C . GLU A 1 102 ? -14.578 3.072 9.516 1 85.94 102 GLU A C 1
ATOM 845 O O . GLU A 1 102 ? -13.625 3.787 9.828 1 85.94 102 GLU A O 1
ATOM 850 N N . ASN A 1 103 ? -14.57 1.857 9.727 1 84.62 103 ASN A N 1
ATOM 851 C CA . ASN A 1 103 ? -13.445 1.173 10.359 1 84.62 103 ASN A CA 1
ATOM 852 C C . ASN A 1 103 ? -12.18 1.292 9.516 1 84.62 103 ASN A C 1
ATOM 854 O O . ASN A 1 103 ? -11.102 1.543 10.047 1 84.62 103 ASN A O 1
ATOM 858 N N . ILE A 1 104 ? -12.352 1.125 8.266 1 82.88 104 ILE A N 1
ATOM 859 C CA . ILE A 1 104 ? -11.203 1.205 7.367 1 82.88 104 ILE A CA 1
ATOM 860 C C . ILE A 1 104 ? -10.641 2.625 7.371 1 82.88 104 ILE A C 1
ATOM 862 O O . ILE A 1 104 ? -9.422 2.816 7.445 1 82.88 104 ILE A O 1
ATOM 866 N N . TYR A 1 105 ? -11.578 3.635 7.285 1 89.06 105 TYR A N 1
ATOM 867 C CA . TYR A 1 105 ? -11.148 5.027 7.309 1 89.06 105 TYR A CA 1
ATOM 868 C C . TYR A 1 105 ? -10.438 5.355 8.617 1 89.06 105 TYR A C 1
ATOM 870 O O . TYR A 1 105 ? -9.406 6.035 8.617 1 89.06 105 TYR A O 1
ATOM 878 N N . LYS A 1 106 ? -10.961 4.844 9.695 1 90.12 106 LYS A N 1
ATOM 879 C CA . LYS A 1 106 ? -10.391 5.109 11.016 1 90.12 106 LYS A CA 1
ATOM 880 C C . LYS A 1 106 ? -8.984 4.527 11.125 1 90.12 106 LYS A C 1
ATOM 882 O O . LYS A 1 106 ? -8.047 5.219 11.547 1 90.12 106 LYS A O 1
ATOM 887 N N . ILE A 1 107 ? -8.836 3.279 10.742 1 88 107 ILE A N 1
ATOM 888 C CA . ILE A 1 107 ? -7.539 2.611 10.812 1 88 107 ILE A CA 1
ATOM 889 C C . ILE A 1 107 ? -6.539 3.328 9.906 1 88 107 ILE A C 1
ATOM 891 O O . ILE A 1 107 ? -5.398 3.574 10.305 1 88 107 ILE A O 1
ATOM 895 N N . THR A 1 108 ? -6.945 3.725 8.719 1 91.12 108 THR A N 1
ATOM 896 C CA . THR A 1 108 ? -6.059 4.336 7.738 1 91.12 108 THR A CA 1
ATOM 897 C C . THR A 1 108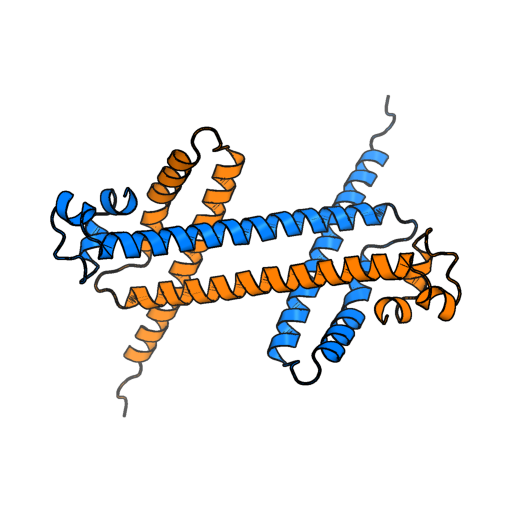 ? -5.617 5.723 8.203 1 91.12 108 THR A C 1
ATOM 899 O O . THR A 1 108 ? -4.43 6.059 8.125 1 91.12 108 THR A O 1
ATOM 902 N N . ILE A 1 109 ? -6.562 6.52 8.633 1 92.88 109 ILE A N 1
ATOM 903 C CA . ILE A 1 109 ? -6.199 7.867 9.062 1 92.88 109 ILE A CA 1
ATOM 904 C C . ILE A 1 109 ? -5.258 7.797 10.258 1 92.88 109 ILE A C 1
ATOM 906 O O . ILE A 1 109 ? -4.309 8.578 10.359 1 92.88 109 ILE A O 1
ATOM 910 N N . ARG A 1 110 ? -5.477 6.891 11.172 1 92 110 ARG A N 1
ATOM 911 C CA . ARG A 1 110 ? -4.594 6.746 12.32 1 92 110 ARG A CA 1
ATOM 912 C C . ARG A 1 110 ? -3.188 6.344 11.891 1 92 110 ARG A C 1
ATOM 914 O O . ARG A 1 110 ? -2.199 6.824 12.445 1 92 110 ARG A O 1
ATOM 921 N N . PHE A 1 111 ? -3.152 5.418 10.938 1 92.06 111 PHE A N 1
ATOM 922 C CA . PHE A 1 111 ? -1.856 5.055 10.375 1 92.06 111 PHE A CA 1
ATOM 923 C C . PHE A 1 111 ? -1.147 6.285 9.82 1 92.06 111 PHE A C 1
ATOM 925 O O . PHE A 1 111 ? 0.046 6.48 10.055 1 92.06 111 PHE A O 1
ATOM 932 N N . ILE A 1 112 ? -1.842 7.129 9.07 1 95.06 112 ILE A N 1
ATOM 933 C CA . ILE A 1 112 ? -1.277 8.328 8.461 1 95.06 112 ILE A CA 1
ATOM 934 C C . ILE A 1 112 ? -0.803 9.289 9.547 1 95.06 112 ILE A C 1
ATOM 936 O O . ILE A 1 112 ? 0.322 9.789 9.492 1 95.06 112 ILE A O 1
ATOM 940 N N . LEU A 1 113 ? -1.644 9.508 10.516 1 96 113 LEU A N 1
ATOM 941 C CA . LEU A 1 113 ? -1.312 10.438 11.586 1 96 113 LEU A CA 1
ATOM 942 C C . LEU A 1 113 ? -0.128 9.922 12.406 1 96 113 LEU A C 1
ATOM 944 O O . LEU A 1 113 ? 0.727 10.711 12.82 1 96 113 LEU A O 1
ATOM 948 N N . GLU A 1 114 ? -0.086 8.633 12.68 1 95.5 114 GLU A N 1
ATOM 949 C CA . GLU A 1 114 ? 1.066 8.031 13.352 1 95.5 114 GLU A CA 1
ATOM 950 C C . GLU A 1 114 ? 2.344 8.25 12.547 1 95.5 114 GLU A C 1
ATOM 952 O O . GLU A 1 114 ? 3.4 8.531 13.109 1 95.5 114 GLU A O 1
ATOM 957 N N . THR A 1 115 ? 2.229 8.055 11.281 1 95.81 115 THR A N 1
ATOM 958 C CA . THR A 1 115 ? 3.383 8.195 10.398 1 95.81 115 THR A CA 1
ATOM 959 C C . THR A 1 115 ? 3.867 9.641 10.367 1 95.81 115 THR A C 1
ATOM 961 O O . THR A 1 115 ? 5.07 9.898 10.398 1 95.81 115 THR A O 1
ATOM 964 N N . LEU A 1 116 ? 2.924 10.633 10.258 1 97.38 116 LEU A N 1
ATOM 965 C CA . LEU A 1 116 ? 3.268 12.047 10.391 1 97.38 116 LEU A CA 1
ATOM 966 C C . LEU A 1 116 ? 3.98 12.312 11.719 1 97.38 116 LEU A C 1
ATOM 968 O O . LEU A 1 116 ? 5.012 12.984 11.742 1 97.38 116 LEU A O 1
ATOM 972 N N . THR A 1 117 ? 3.426 11.773 12.773 1 97.25 117 THR A N 1
ATOM 973 C CA . THR A 1 117 ? 3.957 11.961 14.117 1 97.25 117 THR A CA 1
ATOM 974 C C . THR A 1 117 ? 5.379 11.414 14.219 1 97.25 117 THR A C 1
ATOM 976 O O . THR A 1 117 ? 6.262 12.07 14.781 1 97.25 117 THR A O 1
ATOM 979 N N . LYS A 1 118 ? 5.598 10.289 13.68 1 96.25 118 LYS A N 1
ATOM 980 C CA . LYS A 1 118 ? 6.93 9.695 13.688 1 96.25 118 LYS A CA 1
ATOM 981 C C . LYS A 1 118 ? 7.938 10.578 12.961 1 96.25 118 LYS A C 1
ATOM 983 O O . LYS A 1 118 ? 9.062 10.766 13.438 1 96.25 118 LYS A O 1
ATOM 988 N N . GLY A 1 119 ? 7.547 11.055 11.75 1 97.12 119 GLY A N 1
ATOM 989 C CA . GLY A 1 119 ? 8.414 11.984 11.047 1 97.12 119 GLY A CA 1
ATOM 990 C C . GLY A 1 119 ? 8.758 13.211 11.859 1 97.12 119 GLY A C 1
ATOM 991 O O . GLY A 1 119 ? 9.898 13.68 11.836 1 97.12 119 GLY A O 1
ATOM 992 N N . PHE A 1 120 ? 7.812 13.773 12.547 1 97.31 120 PHE A N 1
ATOM 993 C CA . PHE A 1 120 ? 7.996 14.898 13.453 1 97.31 120 PHE A CA 1
ATOM 994 C C . PHE A 1 120 ? 8.992 14.555 14.555 1 97.31 120 PHE A C 1
ATOM 996 O O . PHE A 1 120 ? 9.93 15.312 14.805 1 97.31 120 PHE A O 1
ATOM 1003 N N . GLU A 1 121 ? 8.859 13.398 15.195 1 96.75 121 GLU A N 1
ATOM 1004 C CA . GLU A 1 121 ? 9.703 12.953 16.297 1 96.75 121 GLU A CA 1
ATOM 1005 C C . GLU A 1 121 ? 11.148 12.75 15.836 1 96.75 121 GLU A C 1
ATOM 1007 O O . GLU A 1 121 ? 12.086 13.109 16.547 1 96.75 121 GLU A O 1
ATOM 1012 N N . LEU A 1 122 ? 11.273 12.164 14.719 1 94.81 122 LEU A N 1
ATOM 1013 C CA . LEU A 1 122 ? 12.602 11.922 14.172 1 94.81 122 LEU A CA 1
ATOM 1014 C C . LEU A 1 122 ? 13.352 13.234 13.961 1 94.81 122 LEU A C 1
ATOM 1016 O O . LEU A 1 122 ? 14.547 13.328 14.234 1 94.81 122 LEU A O 1
ATOM 1020 N N . ALA A 1 123 ? 12.617 14.195 13.539 1 94 123 ALA A N 1
ATOM 1021 C CA . ALA A 1 123 ? 13.219 15.5 13.297 1 94 123 ALA A CA 1
ATOM 1022 C C . ALA A 1 123 ? 13.562 16.203 14.609 1 94 123 A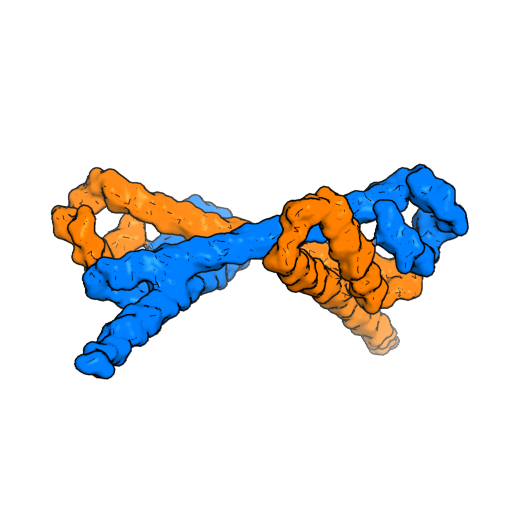LA A C 1
ATOM 1024 O O . ALA A 1 123 ? 14.594 16.875 14.711 1 94 123 ALA A O 1
ATOM 1025 N N . GLU A 1 124 ? 12.672 16.094 15.57 1 93.12 124 GLU A N 1
ATOM 1026 C CA . GLU A 1 124 ? 12.93 16.703 16.875 1 93.12 124 GLU A CA 1
ATOM 1027 C C . GLU A 1 124 ? 14.164 16.078 17.531 1 93.12 124 GLU A C 1
ATOM 1029 O O . GLU A 1 124 ? 14.93 16.781 18.203 1 93.12 124 GLU A O 1
ATOM 1034 N N . GLU A 1 125 ? 14.297 14.828 17.391 1 90.12 125 GLU A N 1
ATOM 1035 C CA . GLU A 1 125 ? 15.461 14.141 17.938 1 90.12 125 GLU A CA 1
ATOM 1036 C C . GLU A 1 125 ? 16.75 14.602 17.25 1 90.12 125 GLU A C 1
ATOM 1038 O O . GLU A 1 125 ? 17.781 14.75 17.906 1 90.12 125 GLU A O 1
ATOM 1043 N N . ASP A 1 126 ? 16.688 14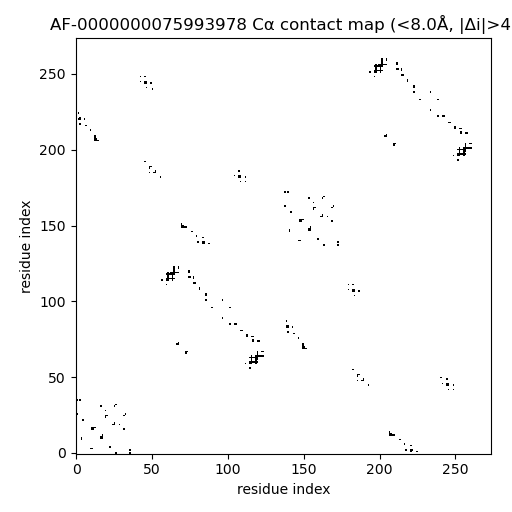.805 16 1 86.69 126 ASP A N 1
ATOM 1044 C CA . ASP A 1 126 ? 17.844 15.281 15.242 1 86.69 126 ASP A CA 1
ATOM 1045 C C . ASP A 1 126 ? 18.219 16.703 15.641 1 86.69 126 ASP A C 1
ATOM 1047 O O . ASP A 1 126 ? 19.391 17.047 15.711 1 86.69 126 ASP A O 1
ATOM 1051 N N . ASN A 1 127 ? 17.234 17.531 15.875 1 83.31 127 ASN A N 1
ATOM 1052 C CA . ASN A 1 127 ? 17.453 18.906 16.297 1 83.31 127 ASN A CA 1
ATOM 1053 C C . ASN A 1 127 ? 18.047 18.969 17.703 1 83.31 127 ASN A C 1
ATOM 1055 O O . ASN A 1 127 ? 18.844 19.875 18 1 83.31 127 ASN A O 1
ATOM 1059 N N . GLU A 1 128 ? 17.594 18.062 18.5 1 76.25 128 GLU A N 1
ATOM 1060 C CA . GLU A 1 128 ? 18.141 18.016 19.844 1 76.25 128 GLU A CA 1
ATOM 1061 C C . GLU A 1 128 ? 19.609 17.562 19.844 1 76.25 128 GLU A C 1
ATOM 1063 O O . GLU A 1 128 ? 20.422 18.062 20.625 1 76.25 128 GLU A O 1
ATOM 1068 N N . LYS A 1 129 ? 19.891 16.641 18.984 1 73.81 129 LYS A N 1
ATOM 1069 C CA . LYS A 1 129 ? 21.281 16.172 18.891 1 73.81 129 LYS A CA 1
ATOM 1070 C C . LYS A 1 129 ? 22.203 17.266 18.375 1 73.81 129 LYS A C 1
ATOM 1072 O O . LYS A 1 129 ? 23.359 17.344 18.766 1 73.81 129 LYS A O 1
ATOM 1077 N N . ASP A 1 130 ? 21.672 17.969 17.469 1 69.69 130 ASP A N 1
ATOM 1078 C CA . ASP A 1 130 ? 22.438 19.078 16.906 1 69.69 130 ASP A CA 1
ATOM 1079 C C . ASP A 1 130 ? 22.641 20.188 17.938 1 69.69 130 ASP A C 1
ATOM 1081 O O . ASP A 1 130 ? 23.688 20.828 17.953 1 69.69 130 ASP A O 1
ATOM 1085 N N . ASN A 1 131 ? 21.656 20.344 18.672 1 62.62 131 ASN A N 1
ATOM 1086 C CA . ASN A 1 131 ? 21.766 21.375 19.703 1 62.62 131 ASN A CA 1
ATOM 1087 C C . ASN A 1 131 ? 22.672 20.922 20.844 1 62.62 131 ASN A C 1
ATOM 1089 O O . ASN A 1 131 ? 23.156 21.734 21.641 1 62.62 131 ASN A O 1
ATOM 1093 N N . VAL A 1 132 ? 22.781 19.609 21.203 1 60.12 132 VAL A N 1
ATOM 1094 C CA . VAL A 1 132 ? 23.625 19.125 22.281 1 60.12 132 VAL A CA 1
ATOM 1095 C C . VAL A 1 132 ? 25.062 19 21.781 1 60.12 132 VAL A C 1
ATOM 1097 O O . VAL A 1 132 ? 25.969 18.703 22.547 1 60.12 132 VAL A O 1
ATOM 1100 N N . LEU A 1 133 ? 25.469 18.859 20.516 1 51.44 133 LEU A N 1
ATOM 1101 C CA . LEU A 1 133 ? 26.875 18.844 20.172 1 51.44 133 LEU A CA 1
ATOM 1102 C C . LEU A 1 133 ? 27.578 20.109 20.688 1 51.44 133 LEU A C 1
ATOM 1104 O O . LEU A 1 133 ? 27.25 21.219 20.25 1 51.44 133 LEU A O 1
ATOM 1108 N N . PRO A 1 134 ? 28.141 20.062 21.875 1 47 134 PRO A N 1
ATOM 1109 C CA . PRO A 1 134 ? 28.938 21.094 22.547 1 47 134 PRO A CA 1
ATOM 1110 C C . PRO A 1 134 ? 30.031 21.672 21.656 1 47 134 PRO A C 1
ATOM 1112 O O . PRO A 1 134 ? 30.516 21 20.734 1 47 134 PRO A O 1
ATOM 1115 N N . ASN A 1 135 ? 30.031 23.109 21.562 1 44.25 135 ASN A N 1
ATOM 1116 C CA . ASN A 1 135 ? 31.281 23.828 21.297 1 44.25 135 ASN A CA 1
ATOM 1117 C C . ASN A 1 135 ? 32.469 23.172 21.969 1 44.25 135 ASN A C 1
ATOM 1119 O O . ASN A 1 135 ? 33.281 23.859 22.594 1 44.25 135 ASN A O 1
ATOM 1123 N N . SER A 1 136 ? 32.281 22.031 22.328 1 40.5 136 SER A N 1
ATOM 1124 C CA . SER A 1 136 ? 33.5 21.641 23.047 1 40.5 136 SER A CA 1
ATOM 1125 C C . SER A 1 136 ? 34.688 21.641 22.109 1 40.5 136 SER A C 1
ATOM 1127 O O . SER A 1 136 ? 35.531 20.734 22.188 1 40.5 136 SER A O 1
ATOM 1129 N N . ILE A 1 137 ? 34.75 22.641 21.078 1 31.06 137 ILE A N 1
ATOM 1130 C CA . ILE A 1 137 ? 36.156 23.016 21 1 31.06 137 ILE A CA 1
ATOM 1131 C C . ILE A 1 137 ? 36.5 23.969 22.141 1 31.06 137 ILE A C 1
ATOM 1133 O O . ILE A 1 137 ? 35.75 24.891 22.438 1 31.06 137 ILE A O 1
ATOM 1137 N N . PHE B 1 1 ? -13.711 22.688 5.324 1 51.84 1 PHE B N 1
ATOM 1138 C CA . PHE B 1 1 ? -14.336 23.719 6.141 1 51.84 1 PHE B CA 1
ATOM 1139 C C . PHE B 1 1 ? -14.281 23.344 7.617 1 51.84 1 PHE B C 1
ATOM 1141 O O . PHE B 1 1 ? -13.883 24.156 8.453 1 51.84 1 PHE B O 1
ATOM 1148 N N . ARG B 1 2 ? -14.492 22.062 7.898 1 61.31 2 ARG B N 1
ATOM 1149 C CA . ARG B 1 2 ? -14.734 21.719 9.297 1 61.31 2 ARG B CA 1
ATOM 1150 C C . ARG B 1 2 ? -13.43 21.609 10.07 1 61.31 2 ARG B C 1
ATOM 1152 O O . ARG B 1 2 ? -13.391 21.906 11.273 1 61.31 2 ARG B O 1
ATOM 1159 N N . LEU B 1 3 ? -12.359 21.344 9.344 1 64.31 3 LEU B N 1
ATOM 1160 C CA . LEU B 1 3 ? -11.164 21.078 10.148 1 64.31 3 LEU B CA 1
ATOM 1161 C C . LEU B 1 3 ? -10.789 22.297 10.984 1 64.31 3 LEU B C 1
ATOM 1163 O O . LEU B 1 3 ? -10.516 22.172 12.18 1 64.31 3 LEU B O 1
ATOM 1167 N N . PHE B 1 4 ? -10.898 23.531 10.445 1 62.84 4 PHE B N 1
ATOM 1168 C CA . PHE B 1 4 ? -10.352 24.656 11.188 1 62.84 4 PHE B CA 1
ATOM 1169 C C . PHE B 1 4 ? -11.422 25.312 12.055 1 62.84 4 PHE B C 1
ATOM 1171 O O . PHE B 1 4 ? -11.117 26.109 12.938 1 62.84 4 PHE B O 1
ATOM 1178 N N . GLN B 1 5 ? -12.609 24.859 11.766 1 64.25 5 GLN B N 1
ATOM 1179 C CA . GLN B 1 5 ? -13.633 25.359 12.688 1 64.25 5 GLN B CA 1
ATOM 1180 C C . GLN B 1 5 ? -13.453 24.75 14.078 1 64.25 5 GLN B C 1
ATOM 1182 O O . GLN B 1 5 ? -13.648 25.438 15.086 1 64.25 5 GLN B O 1
ATOM 1187 N N . GLU B 1 6 ? -12.992 23.547 14.047 1 69.25 6 GLU B N 1
ATOM 1188 C CA . GLU B 1 6 ? -12.836 22.859 15.32 1 69.25 6 GLU B CA 1
ATOM 1189 C C . GLU B 1 6 ? -11.398 22.938 15.82 1 69.25 6 GLU B C 1
ATOM 1191 O O . GLU B 1 6 ? -11.086 22.453 16.906 1 69.25 6 GLU B O 1
ATOM 1196 N N . ASN B 1 7 ? -10.648 23.688 15.086 1 72.44 7 ASN B N 1
ATOM 1197 C CA . ASN B 1 7 ? -9.234 23.766 15.438 1 72.44 7 ASN B CA 1
ATOM 1198 C C . ASN B 1 7 ? -8.68 25.172 15.195 1 72.44 7 ASN B C 1
ATOM 1200 O O . ASN B 1 7 ? -7.621 25.328 14.586 1 72.44 7 ASN B O 1
ATOM 1204 N N . GLY B 1 8 ? -9.453 26.109 15.773 1 74.06 8 GLY B N 1
ATOM 1205 C CA . GLY B 1 8 ? -9.086 27.5 15.625 1 74.06 8 GLY B CA 1
ATOM 1206 C C . GLY B 1 8 ? -7.719 27.828 16.203 1 74.06 8 GLY B C 1
ATOM 1207 O O . GLY B 1 8 ? -6.957 28.609 15.617 1 74.06 8 GLY B O 1
ATOM 1208 N N . ASP B 1 9 ? -7.371 27.172 17.344 1 82 9 ASP B N 1
ATOM 1209 C CA . ASP B 1 9 ? -6.074 27.406 17.969 1 82 9 ASP B CA 1
ATOM 1210 C C . ASP B 1 9 ? -4.938 26.922 17.062 1 82 9 ASP B C 1
ATOM 1212 O O . ASP B 1 9 ? -3.838 27.469 17.094 1 82 9 ASP B O 1
ATOM 1216 N N . LEU B 1 10 ? -5.25 25.938 16.219 1 83.81 10 LEU B N 1
ATOM 1217 C CA . LEU B 1 10 ? -4.23 25.406 15.328 1 83.81 10 LEU B CA 1
ATOM 1218 C C . LEU B 1 10 ? -3.889 26.406 14.227 1 83.81 10 LEU B C 1
ATOM 1220 O O . LEU B 1 10 ? -2.727 26.516 13.828 1 83.81 10 LEU B O 1
ATOM 1224 N N . ILE B 1 11 ? -4.887 27.125 13.867 1 82.31 11 ILE B N 1
ATOM 1225 C CA . ILE B 1 11 ? -4.695 28.094 12.789 1 82.31 11 ILE B CA 1
ATOM 1226 C C . ILE B 1 11 ? -3.707 29.172 13.234 1 82.31 11 ILE B C 1
ATOM 1228 O O . ILE B 1 11 ? -2.895 29.641 12.438 1 82.31 11 ILE B O 1
ATOM 1232 N N . THR B 1 12 ? -3.676 29.484 14.508 1 83.69 12 THR B N 1
ATOM 1233 C CA . THR B 1 12 ? -2.854 30.562 15.031 1 83.69 12 THR B CA 1
ATOM 1234 C C . THR B 1 12 ? -1.389 30.141 15.109 1 83.69 12 THR B C 1
ATOM 1236 O O . THR B 1 12 ? -0.5 30.984 15.25 1 83.69 12 THR B O 1
ATOM 1239 N N . LEU B 1 13 ? -1.207 28.828 15.016 1 84.19 13 LEU B N 1
ATOM 1240 C CA . LEU B 1 13 ? 0.17 28.344 15.062 1 84.19 13 LEU B CA 1
ATOM 1241 C C . LEU B 1 13 ? 0.889 28.641 13.75 1 84.19 13 LEU B C 1
ATOM 1243 O O . LEU B 1 13 ? 2.117 28.75 13.719 1 84.19 13 LEU B O 1
ATOM 1247 N N . PHE B 1 14 ? 0.03 28.719 12.734 1 84.75 14 PHE B N 1
ATOM 1248 C CA . PHE B 1 14 ? 0.624 28.953 11.422 1 84.75 14 PHE B CA 1
ATOM 1249 C C . PHE B 1 14 ? 0.775 30.453 11.164 1 84.75 14 PHE B C 1
ATOM 1251 O O . PHE B 1 14 ? -0.22 31.172 11.039 1 84.75 14 PHE B O 1
ATOM 1258 N N . GLU B 1 15 ? 2.029 30.891 11.062 1 84.56 15 GLU B N 1
ATOM 1259 C CA . GLU B 1 15 ? 2.328 32.312 10.891 1 84.56 15 GLU B CA 1
ATOM 1260 C C . GLU B 1 15 ? 1.541 32.875 9.719 1 84.56 15 GLU B C 1
ATOM 1262 O O . GLU B 1 15 ? 1.014 34 9.82 1 84.56 15 GLU B O 1
ATOM 1267 N N . LYS B 1 16 ? 1.387 32.125 8.695 1 84.44 16 LYS B N 1
ATOM 1268 C CA . LYS B 1 16 ? 0.738 32.594 7.477 1 84.44 16 LYS B CA 1
ATOM 1269 C C . LYS B 1 16 ? -0.761 32.781 7.691 1 84.44 16 LYS B C 1
ATOM 1271 O O . LYS B 1 16 ? -1.431 33.438 6.887 1 84.44 16 LYS B O 1
ATOM 1276 N N . PHE B 1 17 ? -1.245 32.312 8.82 1 85.06 17 PHE B N 1
ATOM 1277 C CA . PHE B 1 17 ? -2.691 32.344 9 1 85.06 17 PHE B CA 1
ATOM 1278 C C . PHE B 1 17 ? -3.057 33.156 10.234 1 85.06 17 PHE B C 1
ATOM 1280 O O . PHE B 1 17 ? -4.23 33.25 10.602 1 85.06 17 PHE B O 1
ATOM 1287 N N . GLN B 1 18 ? -2.068 33.719 10.875 1 83 18 GLN B N 1
ATOM 1288 C CA . GLN B 1 18 ? -2.293 34.438 12.125 1 83 18 GLN B CA 1
ATOM 1289 C C . GLN B 1 18 ? -3.203 35.656 11.914 1 83 18 GLN B C 1
ATOM 1291 O O . GLN B 1 18 ? -3.867 36.094 12.852 1 83 18 GLN B O 1
ATOM 1296 N N . TYR B 1 19 ? -3.297 36.125 10.68 1 83.31 19 TYR B N 1
ATOM 1297 C CA . TYR B 1 19 ? -4.098 37.312 10.391 1 83.31 19 TYR B CA 1
ATOM 1298 C C . TYR B 1 19 ? -5.57 36.938 10.25 1 83.31 19 TYR B C 1
ATOM 1300 O O . TYR B 1 19 ? -6.438 37.812 10.25 1 83.31 19 TYR B O 1
ATOM 1308 N N . LEU B 1 20 ? -5.824 35.688 10.07 1 84.62 20 LEU B N 1
ATOM 1309 C CA . LEU B 1 20 ? -7.199 35.219 9.922 1 84.62 20 LEU B CA 1
ATOM 1310 C C . LEU B 1 20 ? -7.895 35.156 11.273 1 84.62 20 LEU B C 1
ATOM 1312 O O . LEU B 1 20 ? -8.008 34.062 11.852 1 84.62 20 LEU B O 1
ATOM 1316 N N . ARG B 1 21 ? -8.508 36.156 11.805 1 79.56 21 ARG B N 1
ATOM 1317 C CA . ARG B 1 21 ? -8.992 36.25 13.172 1 79.56 21 ARG B CA 1
ATOM 1318 C C . ARG B 1 21 ? -10.477 35.938 13.258 1 79.56 21 ARG B C 1
ATOM 1320 O O . ARG B 1 21 ? -10.977 35.594 14.336 1 79.56 21 ARG B O 1
ATOM 1327 N N . THR B 1 22 ? -11.125 36 12.195 1 80.62 22 THR B N 1
ATOM 1328 C CA . THR B 1 22 ? -12.562 35.719 12.203 1 80.62 22 THR B CA 1
ATOM 1329 C C . THR B 1 22 ? -12.898 34.531 11.344 1 80.62 22 THR B C 1
ATOM 1331 O O . THR B 1 22 ? -12.109 34.125 10.484 1 80.62 22 THR B O 1
ATOM 1334 N N . GLN B 1 23 ? -14.086 33.969 11.68 1 80.62 23 GLN B N 1
ATOM 1335 C CA . GLN B 1 23 ? -14.562 32.875 10.859 1 80.62 23 GLN B CA 1
ATOM 1336 C C . GLN B 1 23 ? -14.711 33.281 9.398 1 80.62 23 GLN B C 1
ATOM 1338 O O . GLN B 1 23 ? -14.391 32.5 8.492 1 80.62 23 GLN B O 1
ATOM 1343 N N . GLU B 1 24 ? -15.219 34.438 9.195 1 84.5 24 GLU B N 1
ATOM 1344 C CA . GLU B 1 24 ? -15.406 34.969 7.844 1 84.5 24 GLU B CA 1
ATOM 1345 C C . GLU B 1 24 ? -14.078 35.062 7.105 1 84.5 24 GLU B C 1
ATOM 1347 O O . GLU B 1 24 ? -13.969 34.656 5.945 1 84.5 24 GLU B O 1
ATOM 1352 N N . SER B 1 25 ? -13.078 35.531 7.758 1 85.31 25 SER B N 1
ATOM 1353 C CA . SER B 1 25 ? -11.766 35.688 7.133 1 85.31 25 SER B CA 1
ATOM 1354 C C . SER B 1 25 ? -11.156 34.312 6.82 1 85.31 25 SER B C 1
ATOM 1356 O O . SER B 1 25 ? -10.477 34.156 5.805 1 85.31 25 SER B O 1
ATOM 1358 N N . GLN B 1 26 ? -11.398 33.406 7.668 1 83.69 26 GLN B N 1
ATOM 1359 C CA . GLN B 1 26 ? -10.891 32.031 7.453 1 83.69 26 GLN B CA 1
ATOM 1360 C C . GLN B 1 26 ? -11.57 31.391 6.258 1 83.69 26 GLN B C 1
ATOM 1362 O O . GLN B 1 26 ? -10.914 30.734 5.449 1 83.69 26 GLN B O 1
ATOM 1367 N N . LEU B 1 27 ? -12.883 31.656 6.141 1 83.56 27 LEU B N 1
ATOM 1368 C CA . LEU B 1 27 ? -13.648 31.078 5.043 1 83.56 27 LEU B CA 1
ATOM 1369 C C . LEU B 1 27 ? -13.227 31.672 3.707 1 83.56 27 LEU B C 1
ATOM 1371 O O . LEU B 1 27 ? -13.258 31 2.678 1 83.56 27 LEU B O 1
ATOM 1375 N N . GLU B 1 28 ? -12.742 32.875 3.756 1 86.94 28 GLU B N 1
ATOM 1376 C CA . GLU B 1 28 ? -12.422 33.594 2.527 1 86.94 28 GLU B CA 1
ATOM 1377 C C . GLU B 1 28 ? -10.953 33.438 2.158 1 86.94 28 GLU B C 1
ATOM 1379 O O . GLU B 1 28 ? -10.547 33.781 1.047 1 86.94 28 GLU B O 1
ATOM 1384 N N . SER B 1 29 ? -10.188 32.906 3.086 1 87.69 29 SER B N 1
ATOM 1385 C CA . SER B 1 29 ? -8.75 32.812 2.85 1 87.69 29 SER B CA 1
ATOM 1386 C C . SER B 1 29 ? -8.43 31.734 1.817 1 87.69 29 SER B C 1
ATOM 1388 O O . SER B 1 29 ? -8.664 30.547 2.055 1 87.69 29 SER B O 1
ATOM 1390 N N . LEU B 1 30 ? -7.848 32.188 0.712 1 89 30 LEU B N 1
ATOM 1391 C CA . LEU B 1 30 ? -7.438 31.25 -0.336 1 89 30 LEU B CA 1
ATOM 1392 C C . LEU B 1 30 ? -6.289 30.359 0.138 1 89 30 LEU B C 1
ATOM 1394 O O . LEU B 1 30 ? -6.238 29.172 -0.184 1 89 30 LEU B O 1
ATOM 1398 N N . GLU B 1 31 ? -5.406 30.891 0.964 1 88.56 31 GLU B N 1
ATOM 1399 C CA . GLU B 1 31 ? -4.254 30.141 1.457 1 88.56 31 GLU B CA 1
ATOM 1400 C C . GLU B 1 31 ? -4.691 29.031 2.398 1 88.56 31 GLU B C 1
ATOM 1402 O O . GLU B 1 31 ? -4.172 27.906 2.328 1 88.56 31 GLU B O 1
ATOM 1407 N N . LEU B 1 32 ? -5.566 29.344 3.207 1 87.94 32 LEU B N 1
ATOM 1408 C CA . LEU B 1 32 ? -6.094 28.344 4.121 1 87.94 32 LEU B CA 1
ATOM 1409 C C . LEU B 1 32 ? -6.824 27.234 3.355 1 87.94 32 LEU B C 1
ATOM 1411 O O . LEU B 1 32 ? -6.66 26.047 3.648 1 87.94 32 LEU B O 1
ATOM 1415 N N . ALA B 1 33 ? -7.574 27.625 2.385 1 87.38 33 ALA B N 1
ATOM 1416 C CA . ALA B 1 33 ? -8.297 26.672 1.544 1 87.38 33 ALA B CA 1
ATOM 1417 C C . ALA B 1 33 ? -7.328 25.75 0.811 1 87.38 33 ALA B C 1
ATOM 1419 O O . ALA B 1 33 ? -7.574 24.547 0.698 1 87.38 33 ALA B O 1
ATOM 1420 N N . GLN B 1 34 ? -6.285 26.312 0.372 1 90.12 34 GLN B N 1
ATOM 1421 C CA . GLN B 1 34 ? -5.281 25.516 -0.332 1 90.12 34 GLN B CA 1
ATOM 1422 C C . GLN B 1 34 ? -4.621 24.516 0.602 1 90.12 34 GLN B C 1
ATOM 1424 O O . GLN B 1 34 ? -4.422 23.359 0.232 1 90.12 34 GLN B O 1
ATOM 1429 N N . HIS B 1 35 ? -4.246 24.938 1.788 1 89.38 35 HIS B N 1
ATOM 1430 C CA . HIS B 1 35 ? -3.658 24.016 2.756 1 89.38 35 HIS B CA 1
ATOM 1431 C C . HIS B 1 35 ? -4.625 22.891 3.104 1 89.38 35 HIS B C 1
ATOM 1433 O O . HIS B 1 35 ? -4.234 21.734 3.146 1 89.38 35 HIS B O 1
ATOM 1439 N N . ALA B 1 36 ? -5.875 23.297 3.303 1 86.81 36 ALA B N 1
ATOM 1440 C CA . ALA B 1 36 ? -6.902 22.297 3.607 1 86.81 36 ALA B CA 1
ATOM 1441 C C . ALA B 1 36 ? -7.035 21.281 2.479 1 86.81 36 ALA B C 1
ATOM 1443 O O . ALA B 1 36 ? -7.18 20.078 2.729 1 86.81 36 ALA B O 1
ATOM 1444 N N . SER B 1 37 ? -6.922 21.703 1.293 1 88.69 37 SER B N 1
ATOM 1445 C CA . SER B 1 37 ? -7.02 20.828 0.125 1 88.69 37 SER B CA 1
ATOM 1446 C C . SER B 1 37 ? -5.852 19.859 0.06 1 88.69 37 SER B C 1
ATOM 1448 O O . SER B 1 37 ? -6.031 18.688 -0.267 1 88.69 37 SER B O 1
ATOM 1450 N N . ILE B 1 38 ? -4.723 20.359 0.397 1 91.19 38 ILE B N 1
ATOM 1451 C CA . ILE B 1 38 ? -3.537 19.516 0.397 1 91.19 38 ILE B CA 1
ATOM 1452 C C . ILE B 1 38 ? -3.68 18.422 1.464 1 91.19 38 ILE B C 1
ATOM 1454 O O . ILE B 1 38 ? -3.398 17.25 1.209 1 91.19 38 ILE B O 1
ATOM 1458 N N . VAL B 1 39 ? -4.121 18.812 2.646 1 91.62 39 VAL B N 1
ATOM 1459 C CA . VAL B 1 39 ? -4.316 17.875 3.74 1 91.62 39 VAL B CA 1
ATOM 1460 C C . VAL B 1 39 ? -5.328 16.797 3.324 1 91.62 39 VAL B C 1
ATOM 1462 O O . VAL B 1 39 ? -5.043 15.602 3.398 1 91.62 39 VAL B O 1
ATOM 1465 N N . MET B 1 40 ? -6.434 17.234 2.729 1 89.56 40 MET B N 1
ATOM 1466 C CA . MET B 1 40 ? -7.488 16.297 2.334 1 89.56 40 MET B CA 1
ATOM 1467 C C . MET B 1 40 ? -7.008 15.367 1.224 1 89.56 40 MET B C 1
ATOM 1469 O O . MET B 1 40 ? -7.301 14.172 1.237 1 89.56 40 MET B O 1
ATOM 1473 N N . ALA B 1 41 ? -6.32 15.898 0.349 1 90.81 41 ALA B N 1
ATOM 1474 C CA . ALA B 1 41 ? -5.793 15.094 -0.75 1 90.81 41 ALA B CA 1
ATOM 1475 C C . ALA B 1 41 ? -4.809 14.047 -0.238 1 90.81 41 ALA B C 1
ATOM 1477 O O . ALA B 1 41 ? -4.816 12.906 -0.695 1 90.81 41 ALA B O 1
ATOM 1478 N N . THR B 1 42 ? -3.988 14.438 0.694 1 92.69 42 THR B N 1
ATOM 1479 C CA . THR B 1 42 ? -3.02 13.523 1.288 1 92.69 42 THR B CA 1
ATOM 1480 C C . THR B 1 42 ? -3.729 12.391 2.025 1 92.69 42 THR B C 1
ATOM 1482 O O . THR B 1 42 ? -3.383 11.219 1.855 1 92.69 42 THR B O 1
ATOM 1485 N N . LEU B 1 43 ? -4.691 12.727 2.828 1 92.38 43 LEU B N 1
ATOM 1486 C CA . LEU B 1 43 ? -5.457 11.727 3.557 1 92.38 43 LEU B CA 1
ATOM 1487 C C . LEU B 1 43 ? -6.164 10.773 2.592 1 92.38 43 LEU B C 1
ATOM 1489 O O . LEU B 1 43 ? -6.145 9.562 2.783 1 92.38 43 LEU B O 1
ATOM 1493 N N . ASP B 1 44 ? -6.746 11.289 1.568 1 90.25 44 ASP B N 1
ATOM 1494 C CA . ASP B 1 44 ? -7.438 10.492 0.559 1 90.25 44 ASP B CA 1
ATOM 1495 C C . ASP B 1 44 ? -6.473 9.539 -0.14 1 90.25 44 ASP B C 1
ATOM 1497 O O . ASP B 1 44 ? -6.812 8.383 -0.398 1 90.25 44 ASP B O 1
ATOM 1501 N N . GLU B 1 45 ? -5.336 10.102 -0.464 1 92.06 45 GLU B N 1
ATOM 1502 C CA . GLU B 1 45 ? -4.32 9.266 -1.094 1 92.06 45 GLU B CA 1
ATOM 1503 C C . GLU B 1 45 ? -3.934 8.094 -0.195 1 92.06 45 GLU B C 1
ATOM 1505 O O . GLU B 1 45 ? -3.799 6.965 -0.665 1 92.06 45 GLU B O 1
ATOM 1510 N N . GLY B 1 46 ? -3.705 8.359 1.075 1 91.94 46 GLY B N 1
ATOM 1511 C CA . GLY B 1 46 ? -3.402 7.301 2.021 1 91.94 46 GLY B CA 1
ATOM 1512 C C . GLY B 1 46 ? -4.484 6.242 2.1 1 91.94 46 GLY B C 1
ATOM 1513 O O . GLY B 1 46 ? -4.199 5.047 2.051 1 91.94 46 GLY B O 1
ATOM 1514 N N . ILE B 1 47 ? -5.684 6.688 2.131 1 89.62 47 ILE B N 1
ATOM 1515 C CA . ILE B 1 47 ? -6.824 5.777 2.223 1 89.62 47 ILE B CA 1
ATOM 1516 C C . ILE B 1 47 ? -6.883 4.898 0.976 1 89.62 47 ILE B C 1
ATOM 1518 O O . ILE B 1 47 ? -6.996 3.676 1.078 1 89.62 47 ILE B O 1
ATOM 1522 N N . ARG B 1 48 ? -6.77 5.477 -0.149 1 88.88 48 ARG B N 1
ATOM 1523 C CA . ARG B 1 48 ? -6.84 4.738 -1.407 1 88.88 48 ARG B CA 1
ATOM 1524 C C . ARG B 1 48 ? -5.684 3.75 -1.526 1 88.88 48 ARG B C 1
ATOM 1526 O O . ARG B 1 48 ? -5.875 2.617 -1.973 1 88.88 48 ARG B O 1
ATOM 1533 N N . SER B 1 49 ? -4.531 4.199 -1.167 1 89.62 49 SER B N 1
ATOM 1534 C CA . SER B 1 49 ? -3.354 3.34 -1.248 1 89.62 49 SER B CA 1
ATOM 1535 C C . SER B 1 49 ? -3.494 2.121 -0.342 1 89.62 49 SER B C 1
ATOM 1537 O O . SER B 1 49 ? -3.225 0.995 -0.763 1 89.62 49 SER B O 1
ATOM 1539 N N . LEU B 1 50 ? -3.908 2.355 0.822 1 86.56 50 LEU B N 1
ATOM 1540 C CA . LEU B 1 50 ? -4.035 1.262 1.78 1 86.56 50 LEU B CA 1
ATOM 1541 C C . LEU B 1 50 ? -5.18 0.33 1.391 1 86.56 50 LEU B C 1
ATOM 1543 O O . LEU B 1 50 ? -5.086 -0.885 1.579 1 86.56 50 LEU B O 1
ATOM 1547 N N . ASP B 1 51 ? -6.277 0.941 0.907 1 88 51 ASP B N 1
ATOM 1548 C CA . ASP B 1 51 ? -7.379 0.127 0.399 1 88 51 ASP B CA 1
ATOM 1549 C C . ASP B 1 51 ? -6.906 -0.787 -0.731 1 88 51 ASP B C 1
ATOM 1551 O O . ASP B 1 51 ? -7.285 -1.959 -0.786 1 88 51 ASP B O 1
ATOM 1555 N N . LYS B 1 52 ? -6.129 -0.263 -1.565 1 89.75 52 LYS B N 1
ATOM 1556 C CA . LYS B 1 52 ? -5.602 -1.044 -2.682 1 89.75 52 LYS B CA 1
ATOM 1557 C C . LYS B 1 52 ? -4.738 -2.201 -2.186 1 89.75 52 LYS B C 1
ATOM 1559 O O . LYS B 1 52 ? -4.812 -3.311 -2.715 1 89.75 52 LYS B O 1
ATOM 1564 N N . VAL B 1 53 ? -3.947 -1.945 -1.215 1 89 53 VAL B N 1
ATOM 1565 C CA . VAL B 1 53 ? -3.105 -2.996 -0.652 1 89 53 VAL B CA 1
ATOM 1566 C C . VAL B 1 53 ? -3.982 -4.082 -0.027 1 89 53 VAL B C 1
ATOM 1568 O O . VAL B 1 53 ? -3.729 -5.273 -0.208 1 89 53 VAL B O 1
ATOM 1571 N N . ASP B 1 54 ? -4.961 -3.65 0.723 1 88.62 54 ASP B N 1
ATOM 1572 C CA . ASP B 1 54 ? -5.867 -4.605 1.349 1 88.62 54 ASP B CA 1
ATOM 1573 C C . ASP B 1 54 ? -6.539 -5.492 0.302 1 88.62 54 ASP B C 1
ATOM 1575 O O . ASP B 1 54 ? -6.613 -6.711 0.471 1 88.62 54 ASP B O 1
ATOM 1579 N N . TYR B 1 55 ? -7.004 -4.867 -0.738 1 91.69 55 TYR B N 1
ATOM 1580 C CA . TYR B 1 55 ? -7.609 -5.625 -1.827 1 91.69 55 TYR B CA 1
ATOM 1581 C C . TYR B 1 55 ? -6.609 -6.594 -2.445 1 91.69 55 TYR B C 1
ATOM 1583 O O . TYR B 1 55 ? -6.953 -7.727 -2.777 1 91.69 55 TYR B O 1
ATOM 1591 N N . PHE B 1 56 ? -5.445 -6.141 -2.594 1 93.94 56 PHE B N 1
ATOM 1592 C CA . PHE B 1 56 ? -4.398 -6.969 -3.18 1 93.94 56 PHE B CA 1
ATOM 1593 C C . PHE B 1 56 ? -4.102 -8.172 -2.291 1 93.94 56 PHE B C 1
ATOM 1595 O O . PHE B 1 56 ? -3.924 -9.289 -2.787 1 93.94 56 PHE B O 1
ATOM 1602 N N . ILE B 1 57 ? -4.055 -7.988 -1.009 1 92.62 57 ILE B N 1
ATOM 1603 C CA . ILE B 1 57 ? -3.816 -9.07 -0.058 1 92.62 57 ILE B CA 1
ATOM 1604 C C . ILE B 1 57 ? -4.941 -10.102 -0.156 1 92.62 57 ILE B C 1
ATOM 1606 O O . ILE B 1 57 ? -4.684 -11.305 -0.231 1 92.62 57 ILE B O 1
ATOM 1610 N N . ASP B 1 58 ? -6.156 -9.578 -0.187 1 95.38 58 ASP B N 1
ATOM 1611 C CA . ASP B 1 58 ? -7.301 -10.477 -0.323 1 95.38 58 ASP B CA 1
ATOM 1612 C C . ASP B 1 58 ? -7.207 -11.289 -1.612 1 95.38 58 ASP B C 1
ATOM 1614 O O . ASP B 1 58 ? -7.504 -12.484 -1.62 1 95.38 58 ASP B O 1
ATOM 1618 N N . TYR B 1 59 ? -6.855 -10.656 -2.656 1 96.88 59 TYR B N 1
ATOM 1619 C CA . TYR B 1 59 ? -6.66 -11.32 -3.939 1 96.88 59 TYR B CA 1
ATOM 1620 C C . TYR B 1 59 ? -5.605 -12.414 -3.832 1 96.88 59 TYR B C 1
ATOM 1622 O O . TYR B 1 59 ? -5.828 -13.547 -4.273 1 96.88 59 TYR B O 1
ATOM 1630 N N . LEU B 1 60 ? -4.496 -12.148 -3.213 1 97.31 60 LEU B N 1
ATOM 1631 C CA . LEU B 1 60 ? -3.418 -13.117 -3.066 1 97.31 60 LEU B CA 1
ATOM 1632 C C . LEU B 1 60 ? -3.865 -14.305 -2.217 1 97.31 60 LEU B C 1
ATOM 1634 O O . LEU B 1 60 ? -3.514 -15.445 -2.51 1 97.31 60 LEU B O 1
ATOM 1638 N N . HIS B 1 61 ? -4.594 -13.984 -1.152 1 97 61 HIS B N 1
ATOM 1639 C CA . HIS B 1 61 ? -5.16 -15.07 -0.361 1 97 61 HIS B CA 1
ATOM 1640 C C . HIS B 1 61 ? -6.027 -15.984 -1.219 1 97 61 HIS B C 1
ATOM 1642 O O . HIS B 1 61 ? -5.926 -17.203 -1.126 1 97 61 HIS B O 1
ATOM 1648 N N . SER B 1 62 ? -6.824 -15.391 -2.059 1 97.62 62 SER B N 1
ATOM 1649 C CA . SER B 1 62 ? -7.695 -16.156 -2.943 1 97.62 62 SER B CA 1
ATOM 1650 C C . SER B 1 62 ? -6.887 -17 -3.922 1 97.62 62 SER B C 1
ATOM 1652 O O . SER B 1 62 ? -7.223 -18.156 -4.176 1 97.62 62 SER B O 1
ATOM 1654 N N . VAL B 1 63 ? -5.91 -16.406 -4.453 1 96.94 63 VAL B N 1
ATOM 1655 C CA . VAL B 1 63 ? -5.039 -17.141 -5.367 1 96.94 63 VAL B CA 1
ATOM 1656 C C . VAL B 1 63 ? -4.375 -18.297 -4.629 1 96.94 63 VAL B C 1
ATOM 1658 O O . VAL B 1 63 ? -4.332 -19.422 -5.141 1 96.94 63 VAL B O 1
ATOM 1661 N N . GLY B 1 64 ? -3.789 -18.078 -3.443 1 97.44 64 GLY B N 1
ATOM 1662 C CA . GLY B 1 64 ? -3.244 -19.141 -2.619 1 97.44 64 GLY B CA 1
ATOM 1663 C C . GLY B 1 64 ? -4.23 -20.266 -2.371 1 97.44 64 GLY B C 1
ATOM 1664 O O . GLY B 1 64 ? -3.893 -21.438 -2.529 1 97.44 64 GLY B O 1
ATOM 1665 N N . LYS B 1 65 ? -5.422 -19.891 -1.989 1 97.62 65 LYS B N 1
ATOM 1666 C CA . LYS B 1 65 ? -6.496 -20.859 -1.74 1 97.62 65 LYS B CA 1
ATOM 1667 C C . LYS B 1 65 ? -6.773 -21.703 -2.979 1 97.62 65 LYS B C 1
ATOM 1669 O O . LYS B 1 65 ? -6.934 -22.922 -2.881 1 97.62 65 LYS B O 1
ATOM 1674 N N . LEU B 1 66 ? -6.844 -21.125 -4.152 1 95.75 66 LEU B N 1
ATOM 1675 C CA . LEU B 1 66 ? -7.141 -21.828 -5.398 1 95.75 66 LEU B CA 1
ATOM 1676 C C . LEU B 1 66 ? -6.082 -22.891 -5.691 1 95.75 66 LEU B C 1
ATOM 1678 O O . LEU B 1 66 ? -6.387 -23.922 -6.281 1 95.75 66 LEU B O 1
ATOM 1682 N N . HIS B 1 67 ? -4.898 -22.734 -5.207 1 96.31 67 HIS B N 1
ATOM 1683 C CA . HIS B 1 67 ? -3.812 -23.672 -5.5 1 96.31 67 HIS B CA 1
ATOM 1684 C C . HIS B 1 67 ? -3.893 -24.906 -4.613 1 96.31 67 HIS B C 1
ATOM 1686 O O . HIS B 1 67 ? -3.225 -25.906 -4.875 1 96.31 67 HIS B O 1
ATOM 1692 N N . THR B 1 68 ? -4.758 -24.844 -3.598 1 95.69 68 THR B N 1
ATOM 1693 C CA . THR B 1 68 ? -5.004 -26.047 -2.824 1 95.69 68 THR B CA 1
ATOM 1694 C C . THR B 1 68 ? -5.73 -27.094 -3.668 1 95.69 68 THR B C 1
ATOM 1696 O O . THR B 1 68 ? -5.723 -28.281 -3.338 1 95.69 68 THR B O 1
ATOM 1699 N N . LYS B 1 69 ? -6.355 -26.703 -4.723 1 94.38 69 LYS B N 1
ATOM 1700 C CA . LYS B 1 69 ? -7.125 -27.609 -5.578 1 94.38 69 LYS B CA 1
ATOM 1701 C C . LYS B 1 69 ? -6.215 -28.359 -6.551 1 94.38 69 LYS B C 1
ATOM 1703 O O . LYS B 1 69 ? -6.664 -29.25 -7.262 1 94.38 69 LYS B O 1
ATOM 1708 N N . ILE B 1 70 ? -5.043 -27.984 -6.637 1 92.56 70 ILE B N 1
ATOM 1709 C CA . ILE B 1 70 ? -4.066 -28.625 -7.504 1 92.56 70 ILE B CA 1
ATOM 1710 C C . ILE B 1 70 ? -3.439 -29.812 -6.773 1 92.56 70 ILE B C 1
ATOM 1712 O O . ILE B 1 70 ? -2.734 -29.641 -5.777 1 92.56 70 ILE B O 1
ATOM 1716 N N . SER B 1 71 ? -3.662 -31 -7.316 1 91.25 71 SER B N 1
ATOM 1717 C CA . SER B 1 71 ? -3.162 -32.219 -6.699 1 91.25 71 SER B CA 1
ATOM 1718 C C . SER B 1 71 ? -1.643 -32.188 -6.578 1 91.25 71 SER B C 1
ATOM 1720 O O . SER B 1 71 ? -0.942 -31.906 -7.547 1 91.25 71 SER B O 1
ATOM 1722 N N . GLY B 1 72 ? -1.194 -32.406 -5.363 1 91.94 72 GLY B N 1
ATOM 1723 C CA . GLY B 1 72 ? 0.237 -32.5 -5.129 1 91.94 72 GLY B CA 1
ATOM 1724 C C . GLY B 1 72 ? 0.898 -31.156 -4.863 1 91.94 72 GLY B C 1
ATOM 1725 O O . GLY B 1 72 ? 2.066 -31.109 -4.473 1 91.94 72 GLY B O 1
ATOM 1726 N N . PHE B 1 73 ? 0.181 -30.141 -5.066 1 94.31 73 PHE B N 1
ATOM 1727 C CA . PHE B 1 73 ? 0.735 -28.812 -4.805 1 94.31 73 PHE B CA 1
ATOM 1728 C C . PHE B 1 73 ? 0.91 -28.578 -3.307 1 94.31 73 PHE B C 1
ATOM 1730 O O . PHE B 1 73 ? 0.017 -28.906 -2.518 1 94.31 73 PHE B O 1
ATOM 1737 N N . LYS B 1 74 ? 2.143 -28.062 -2.928 1 94.69 74 LYS B N 1
ATOM 1738 C CA . LYS B 1 74 ? 2.455 -27.75 -1.538 1 94.69 74 LYS B CA 1
ATOM 1739 C C . LYS B 1 74 ? 2.758 -26.25 -1.378 1 94.69 74 LYS B C 1
ATOM 1741 O O . LYS B 1 74 ? 3.219 -25.609 -2.318 1 94.69 74 LYS B O 1
ATOM 1746 N N . LYS B 1 75 ? 2.535 -25.766 -0.157 1 96.19 75 LYS B N 1
ATOM 1747 C CA . LYS B 1 75 ? 2.75 -24.344 0.119 1 96.19 75 LYS B CA 1
ATOM 1748 C C . LYS B 1 75 ? 4.191 -23.938 -0.177 1 96.19 75 LYS B C 1
ATOM 1750 O O . LYS B 1 75 ? 4.449 -22.812 -0.599 1 96.19 75 LYS B O 1
ATOM 1755 N N . GLU B 1 76 ? 5.145 -24.906 -0.046 1 94.5 76 GLU B N 1
ATOM 1756 C CA . GLU B 1 76 ? 6.559 -24.656 -0.296 1 94.5 76 GLU B CA 1
ATOM 1757 C C . GLU B 1 76 ? 6.812 -24.344 -1.77 1 94.5 76 GLU B C 1
ATOM 1759 O O . GLU B 1 76 ? 7.797 -23.688 -2.111 1 94.5 76 GLU B O 1
ATOM 1764 N N . ASN B 1 77 ? 5.898 -24.766 -2.658 1 93.75 77 ASN B N 1
ATOM 1765 C CA . ASN B 1 77 ? 6.066 -24.562 -4.094 1 93.75 77 ASN B CA 1
ATOM 1766 C C . ASN B 1 77 ? 6.012 -23.078 -4.457 1 93.75 77 ASN B C 1
ATOM 1768 O O . ASN B 1 77 ? 6.664 -22.641 -5.41 1 93.75 77 ASN B O 1
ATOM 1772 N N . PHE B 1 78 ? 5.309 -22.266 -3.691 1 95.19 78 PHE B N 1
ATOM 1773 C CA . PHE B 1 78 ? 5.246 -20.844 -3.949 1 95.19 78 PHE B CA 1
ATOM 1774 C C . PHE B 1 78 ? 6.637 -20.219 -3.883 1 95.19 78 PHE B C 1
ATOM 1776 O O . PHE B 1 78 ? 6.969 -19.328 -4.676 1 95.19 78 PHE B O 1
ATOM 1783 N N . TRP B 1 79 ? 7.461 -20.688 -3.021 1 93.44 79 TRP B N 1
ATOM 1784 C CA . TRP B 1 79 ? 8.75 -20.062 -2.736 1 93.44 79 TRP B CA 1
ATOM 1785 C C . TRP B 1 79 ? 9.75 -20.359 -3.852 1 93.44 79 TRP B C 1
ATOM 1787 O O . TRP B 1 79 ? 10.773 -19.672 -3.967 1 93.44 79 TRP B O 1
ATOM 1797 N N . ARG B 1 80 ? 9.422 -21.281 -4.656 1 90.31 80 ARG B N 1
ATOM 1798 C CA . ARG B 1 80 ? 10.305 -21.641 -5.762 1 90.31 80 ARG B CA 1
ATOM 1799 C C . ARG B 1 80 ? 10.32 -20.547 -6.828 1 90.31 80 ARG B C 1
ATOM 1801 O O . ARG B 1 80 ? 11.203 -20.531 -7.688 1 90.31 80 ARG B O 1
ATOM 1808 N N . ILE B 1 81 ? 9.445 -19.656 -6.789 1 90.69 81 ILE B N 1
ATOM 1809 C CA . ILE B 1 81 ? 9.336 -18.609 -7.797 1 90.69 81 ILE B CA 1
ATOM 1810 C C . ILE B 1 81 ? 10.32 -17.484 -7.48 1 90.69 81 ILE B C 1
ATOM 1812 O O . ILE B 1 81 ? 10.68 -16.703 -8.359 1 90.69 81 ILE B O 1
ATOM 1816 N N . GLU B 1 82 ? 10.766 -17.422 -6.211 1 90.62 82 GLU B N 1
ATOM 1817 C CA . GLU B 1 82 ? 11.531 -16.266 -5.75 1 90.62 82 GLU B CA 1
ATOM 1818 C C . GLU B 1 82 ? 12.781 -16.062 -6.605 1 90.62 82 GLU B C 1
ATOM 1820 O O . GLU B 1 82 ? 12.961 -15 -7.199 1 90.62 82 GLU B O 1
ATOM 1825 N N . GLU B 1 83 ? 13.594 -17.047 -6.723 1 89.31 83 GLU B N 1
ATOM 1826 C CA . GLU B 1 83 ? 14.883 -16.891 -7.395 1 89.31 83 GLU B CA 1
ATOM 1827 C C . GLU B 1 83 ? 14.695 -16.656 -8.891 1 89.31 83 GLU B C 1
ATOM 1829 O O . GLU B 1 83 ? 15.305 -15.742 -9.453 1 89.31 83 GLU B O 1
ATOM 1834 N N . PRO B 1 84 ? 13.859 -17.453 -9.57 1 88.44 84 PRO B N 1
ATOM 1835 C CA . PRO B 1 84 ? 13.633 -17.172 -10.992 1 88.44 84 PRO B CA 1
ATOM 1836 C C . PRO B 1 84 ? 13.102 -15.758 -11.234 1 88.44 84 PRO B C 1
ATOM 1838 O O . PRO B 1 84 ? 13.438 -15.133 -12.242 1 88.44 84 PRO B O 1
ATOM 1841 N N . PHE B 1 85 ? 12.266 -15.297 -10.414 1 89.38 85 PHE B N 1
ATOM 1842 C CA . PHE B 1 85 ? 11.719 -13.953 -10.57 1 89.38 85 PHE B CA 1
ATOM 1843 C C . PHE B 1 85 ? 12.82 -12.898 -10.445 1 89.38 85 PHE B C 1
ATOM 1845 O O . PHE B 1 85 ? 12.922 -12 -11.281 1 89.38 85 PHE B O 1
ATOM 1852 N N . LEU B 1 86 ? 13.602 -12.992 -9.344 1 89.88 86 LEU B N 1
ATOM 1853 C CA . LEU B 1 86 ? 14.656 -12.016 -9.117 1 89.88 86 LEU B CA 1
ATOM 1854 C C . LEU B 1 86 ? 15.648 -12.016 -10.273 1 89.88 86 LEU B C 1
ATOM 1856 O O . LEU B 1 86 ? 16.125 -10.953 -10.688 1 89.88 86 LEU B O 1
ATOM 1860 N N . ALA B 1 87 ? 15.898 -13.188 -10.789 1 88.31 87 ALA B N 1
ATOM 1861 C CA . ALA B 1 87 ? 16.781 -13.305 -11.945 1 88.31 87 ALA B CA 1
ATOM 1862 C C . ALA B 1 87 ? 16.188 -12.609 -13.164 1 88.31 87 ALA B C 1
ATOM 1864 O O . ALA B 1 87 ? 16.875 -11.898 -13.891 1 88.31 87 ALA B O 1
ATOM 1865 N N . ALA B 1 88 ? 14.922 -12.859 -13.398 1 86.69 88 ALA B N 1
ATOM 1866 C CA . ALA B 1 88 ? 14.234 -12.25 -14.531 1 86.69 88 ALA B CA 1
ATOM 1867 C C . ALA B 1 88 ? 14.227 -10.734 -14.43 1 86.69 88 ALA B C 1
ATOM 1869 O O . ALA B 1 88 ? 14.414 -10.031 -15.43 1 86.69 88 ALA B O 1
ATOM 1870 N N . VAL B 1 89 ? 14 -10.211 -13.203 1 86.88 89 VAL B N 1
ATOM 1871 C CA . VAL B 1 89 ? 13.984 -8.773 -12.977 1 86.88 89 VAL B CA 1
ATOM 1872 C C . VAL B 1 89 ? 15.359 -8.18 -13.281 1 86.88 89 VAL B C 1
ATOM 1874 O O . VAL B 1 89 ? 15.461 -7.156 -13.953 1 86.88 89 VAL B O 1
ATOM 1877 N N . LYS B 1 90 ? 16.359 -8.836 -12.773 1 88 90 LYS B N 1
ATOM 1878 C CA . LYS B 1 90 ? 17.719 -8.383 -13.023 1 88 90 LYS B CA 1
ATOM 1879 C C . LYS B 1 90 ? 18.031 -8.344 -14.516 1 88 90 LYS B C 1
ATOM 1881 O O . LYS B 1 90 ? 18.641 -7.383 -15 1 88 90 LYS B O 1
ATOM 1886 N N . GLU B 1 91 ? 17.625 -9.328 -15.211 1 88.69 91 GLU B N 1
ATOM 1887 C CA . GLU B 1 91 ? 17.859 -9.406 -16.641 1 88.69 91 GLU B CA 1
ATOM 1888 C C . GLU B 1 91 ? 17.094 -8.305 -17.391 1 88.69 91 GLU B C 1
ATOM 1890 O O . GLU B 1 91 ? 17.625 -7.707 -18.328 1 88.69 91 GLU B O 1
ATOM 1895 N N . THR B 1 92 ? 15.914 -8.062 -16.984 1 86.06 92 THR B N 1
ATOM 1896 C CA . THR B 1 92 ? 15.047 -7.094 -17.641 1 86.06 92 THR B CA 1
ATOM 1897 C C . THR B 1 92 ? 15.562 -5.672 -17.422 1 86.06 92 THR B C 1
ATOM 1899 O O . THR B 1 92 ? 15.586 -4.863 -18.344 1 86.06 92 THR B O 1
ATOM 1902 N N . LEU B 1 93 ? 16 -5.387 -16.234 1 86.94 93 LEU B N 1
ATOM 1903 C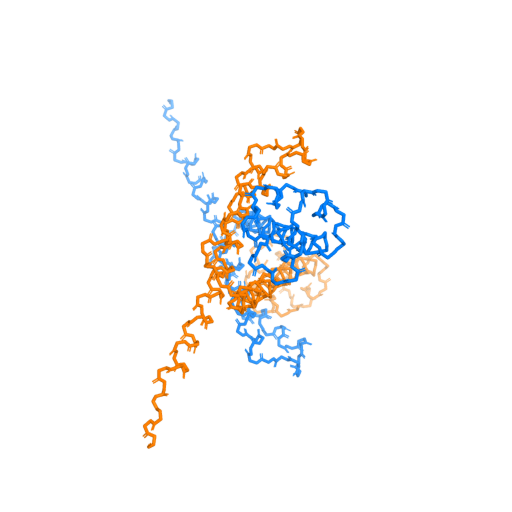 CA . LEU B 1 93 ? 16.391 -4.023 -15.891 1 86.94 93 LEU B CA 1
ATOM 1904 C C . LEU B 1 93 ? 17.844 -3.758 -16.266 1 86.94 93 LEU B C 1
ATOM 1906 O O . LEU B 1 93 ? 18.219 -2.611 -16.516 1 86.94 93 LEU B O 1
ATOM 1910 N N . GLY B 1 94 ? 18.609 -4.879 -16.359 1 90.12 94 GLY B N 1
ATOM 1911 C CA . GLY B 1 94 ? 20.016 -4.719 -16.734 1 90.12 94 GLY B CA 1
ATOM 1912 C C . GLY B 1 94 ? 20.75 -3.746 -15.852 1 90.12 94 GLY B C 1
ATOM 1913 O O . GLY B 1 94 ? 20.734 -3.871 -14.625 1 90.12 94 GLY B O 1
ATOM 1914 N N . ASP B 1 95 ? 21.266 -2.658 -16.422 1 88.56 95 ASP B N 1
ATOM 1915 C CA . ASP B 1 95 ? 22.109 -1.679 -15.75 1 88.56 95 ASP B CA 1
ATOM 1916 C C . ASP B 1 95 ? 21.297 -0.812 -14.789 1 88.56 95 ASP B C 1
ATOM 1918 O O . ASP B 1 95 ? 21.859 -0.166 -13.898 1 88.56 95 ASP B O 1
ATOM 1922 N N . ARG B 1 96 ? 20.062 -0.832 -14.945 1 87.44 96 ARG B N 1
ATOM 1923 C CA . ARG B 1 96 ? 19.219 -0.017 -14.086 1 87.44 96 ARG B CA 1
ATOM 1924 C C . ARG B 1 96 ? 18.969 -0.702 -12.742 1 87.44 96 ARG B C 1
ATOM 1926 O O . ARG B 1 96 ? 18.438 -0.088 -11.812 1 87.44 96 ARG B O 1
ATOM 1933 N N . TYR B 1 97 ? 19.391 -1.973 -12.734 1 85.38 97 TYR B N 1
ATOM 1934 C CA . TYR B 1 97 ? 19.188 -2.758 -11.516 1 85.38 97 TYR B CA 1
ATOM 1935 C C . TYR B 1 97 ? 20.203 -2.385 -10.453 1 85.38 97 TYR B C 1
ATOM 1937 O O . TYR B 1 97 ? 21.406 -2.623 -10.617 1 85.38 97 TYR B O 1
ATOM 1945 N N . THR B 1 98 ? 19.734 -1.682 -9.398 1 88 98 THR B N 1
ATOM 1946 C CA . THR B 1 98 ? 20.625 -1.267 -8.305 1 88 98 THR B CA 1
ATOM 1947 C C . THR B 1 98 ? 20.453 -2.184 -7.098 1 88 98 THR B C 1
ATOM 1949 O O . THR B 1 98 ? 19.516 -2.971 -7.035 1 88 98 THR B O 1
ATOM 1952 N N . GLU B 1 99 ? 21.422 -2.027 -6.188 1 85.25 99 GLU B N 1
ATOM 1953 C CA . GLU B 1 99 ? 21.359 -2.811 -4.957 1 85.25 99 GLU B CA 1
ATOM 1954 C C . GLU B 1 99 ? 20.109 -2.463 -4.141 1 85.25 99 GLU B C 1
ATOM 1956 O O . GLU B 1 99 ? 19.484 -3.344 -3.557 1 85.25 99 GLU B O 1
ATOM 1961 N N . ASN B 1 100 ? 19.859 -1.192 -4.074 1 81.56 100 ASN B N 1
ATOM 1962 C CA . ASN B 1 100 ? 18.656 -0.749 -3.365 1 81.56 100 ASN B CA 1
ATOM 1963 C C . ASN B 1 100 ? 17.391 -1.345 -3.971 1 81.56 100 ASN B C 1
ATOM 1965 O O . ASN B 1 100 ? 16.516 -1.809 -3.246 1 81.56 100 ASN B O 1
ATOM 1969 N N . MET B 1 101 ? 17.328 -1.405 -5.273 1 82 101 MET B N 1
ATOM 1970 C CA . MET B 1 101 ? 16.188 -2.01 -5.965 1 82 101 MET B CA 1
ATOM 1971 C C . MET B 1 101 ? 16.094 -3.5 -5.648 1 82 101 MET B C 1
ATOM 1973 O O . MET B 1 101 ? 15 -4.023 -5.434 1 82 101 MET B O 1
ATOM 1977 N N . GLU B 1 102 ? 17.219 -4.133 -5.625 1 85.62 102 GLU B N 1
ATOM 1978 C CA . GLU B 1 102 ? 17.25 -5.559 -5.312 1 85.62 102 GLU B CA 1
ATOM 1979 C C . GLU B 1 102 ? 16.641 -5.832 -3.943 1 85.62 102 GLU B C 1
ATOM 1981 O O . GLU B 1 102 ? 15.82 -6.75 -3.797 1 85.62 102 GLU B O 1
ATOM 1986 N N . ASN B 1 103 ? 17 -5.117 -2.998 1 84.25 103 ASN B N 1
ATOM 1987 C CA . ASN B 1 103 ? 16.484 -5.297 -1.644 1 84.25 103 ASN B CA 1
ATOM 1988 C C . ASN B 1 103 ? 14.969 -5.078 -1.582 1 84.25 103 ASN B C 1
ATOM 1990 O O . ASN B 1 103 ? 14.258 -5.848 -0.938 1 84.25 103 ASN B O 1
ATOM 1994 N N . ILE B 1 104 ? 14.555 -4.082 -2.244 1 82.88 104 ILE B N 1
ATOM 1995 C CA . ILE B 1 104 ? 13.133 -3.77 -2.25 1 82.88 104 ILE B CA 1
ATOM 1996 C C . ILE B 1 104 ? 12.359 -4.891 -2.943 1 82.88 104 ILE B C 1
ATOM 1998 O O . ILE B 1 104 ? 11.32 -5.332 -2.451 1 82.88 104 ILE B O 1
ATOM 2002 N N . TYR B 1 105 ? 12.906 -5.344 -4.121 1 89.06 105 TYR B N 1
ATOM 2003 C CA . TYR B 1 105 ? 12.258 -6.426 -4.848 1 89.06 105 TYR B CA 1
ATOM 2004 C C . TYR B 1 105 ? 12.211 -7.699 -4.008 1 89.06 105 TYR B C 1
ATOM 2006 O O . TYR B 1 105 ? 11.195 -8.391 -3.971 1 89.06 105 TYR B O 1
ATOM 2014 N N . LYS B 1 106 ? 13.281 -7.961 -3.32 1 90 106 LYS B N 1
ATOM 2015 C CA . LYS B 1 106 ? 13.367 -9.164 -2.496 1 90 106 LYS B CA 1
ATOM 2016 C C . LYS B 1 106 ? 12.336 -9.133 -1.367 1 90 106 LYS B C 1
ATOM 2018 O O . LYS B 1 106 ? 11.602 -10.094 -1.162 1 90 106 LYS B O 1
ATOM 2023 N N . ILE B 1 107 ? 12.289 -8.031 -0.653 1 88 107 ILE B N 1
ATOM 2024 C CA . ILE B 1 107 ? 11.359 -7.883 0.46 1 88 107 ILE B CA 1
ATOM 2025 C C . ILE B 1 107 ? 9.922 -7.98 -0.052 1 88 107 ILE B C 1
ATOM 2027 O O . ILE B 1 107 ? 9.094 -8.664 0.546 1 88 107 ILE B O 1
ATOM 2031 N N . THR B 1 108 ? 9.625 -7.363 -1.174 1 91.19 108 THR B N 1
ATOM 2032 C CA . THR B 1 108 ? 8.266 -7.312 -1.716 1 91.19 108 THR B CA 1
ATOM 2033 C C . THR B 1 108 ? 7.828 -8.695 -2.193 1 91.19 108 THR B C 1
ATOM 2035 O O . THR B 1 108 ? 6.711 -9.125 -1.901 1 91.19 108 THR B O 1
ATOM 2038 N N . ILE B 1 109 ? 8.68 -9.352 -2.938 1 92.94 109 ILE B N 1
ATOM 2039 C CA . ILE B 1 109 ? 8.297 -10.664 -3.451 1 9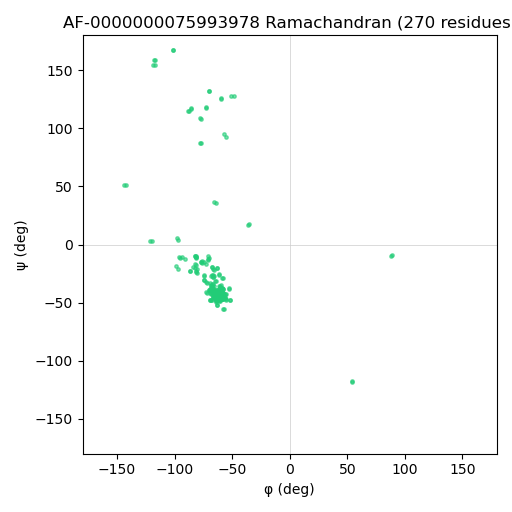2.94 109 ILE B CA 1
ATOM 2040 C C . ILE B 1 109 ? 8.078 -11.633 -2.289 1 92.94 109 ILE B C 1
ATOM 2042 O O . ILE B 1 109 ? 7.156 -12.445 -2.318 1 92.94 109 ILE B O 1
ATOM 2046 N N . ARG B 1 110 ? 8.891 -11.578 -1.274 1 91.75 110 ARG B N 1
ATOM 2047 C CA . ARG B 1 110 ? 8.719 -12.438 -0.113 1 91.75 110 ARG B CA 1
ATOM 2048 C C . ARG B 1 110 ? 7.395 -12.156 0.586 1 91.75 110 ARG B C 1
ATOM 2050 O O . ARG B 1 110 ? 6.715 -13.078 1.042 1 91.75 110 ARG B O 1
ATOM 2057 N N . PHE B 1 111 ? 7.105 -10.875 0.709 1 92.12 111 PHE B N 1
ATOM 2058 C CA . PHE B 1 111 ? 5.805 -10.508 1.257 1 92.12 111 PHE B CA 1
ATOM 2059 C C . PHE B 1 111 ? 4.68 -11.141 0.45 1 92.12 111 PHE B C 1
ATOM 2061 O O . PHE B 1 111 ? 3.732 -11.688 1.019 1 92.12 111 PHE B O 1
ATOM 2068 N N . ILE B 1 112 ? 4.73 -11.086 -0.871 1 95.06 112 ILE B N 1
ATOM 2069 C CA . ILE B 1 112 ? 3.705 -11.625 -1.755 1 95.06 112 ILE B CA 1
ATOM 2070 C C . ILE B 1 112 ? 3.623 -13.141 -1.576 1 95.06 112 ILE B C 1
ATOM 2072 O O . ILE B 1 112 ? 2.533 -13.695 -1.411 1 95.06 112 ILE B O 1
ATOM 2076 N N . LEU B 1 113 ? 4.758 -13.773 -1.589 1 96 113 LEU B N 1
ATOM 2077 C CA . LEU B 1 113 ? 4.797 -15.227 -1.465 1 96 113 LEU B CA 1
ATOM 2078 C C . LEU B 1 113 ? 4.277 -15.672 -0.1 1 96 113 LEU B C 1
ATOM 2080 O O . LEU B 1 113 ? 3.588 -16.688 0.007 1 96 113 LEU B O 1
ATOM 2084 N N . GLU B 1 114 ? 4.645 -14.961 0.959 1 95.5 114 GLU B N 1
ATOM 2085 C CA . GLU B 1 114 ? 4.105 -15.234 2.287 1 95.5 114 GLU B CA 1
ATOM 2086 C C . GLU B 1 114 ? 2.584 -15.109 2.305 1 95.5 114 GLU B C 1
ATOM 2088 O O . GLU B 1 114 ? 1.895 -15.914 2.932 1 95.5 114 GLU B O 1
ATOM 2093 N N . THR B 1 115 ? 2.125 -14.102 1.673 1 95.81 115 THR B N 1
ATOM 2094 C CA . THR B 1 115 ? 0.69 -13.844 1.642 1 95.81 115 THR B CA 1
ATOM 2095 C C . THR B 1 115 ? -0.04 -14.938 0.873 1 95.81 115 THR B C 1
ATOM 2097 O O . THR B 1 115 ? -1.106 -15.391 1.291 1 95.81 115 THR B O 1
ATOM 2100 N N . LEU B 1 116 ? 0.498 -15.367 -0.305 1 97.31 116 LEU B N 1
ATOM 2101 C CA . LEU B 1 116 ? -0.026 -16.516 -1.024 1 97.31 116 LEU B CA 1
ATOM 2102 C C . LEU B 1 116 ? -0.059 -17.75 -0.125 1 97.31 116 LEU B C 1
ATOM 2104 O O . LEU B 1 116 ? -1.067 -18.453 -0.072 1 97.31 116 LEU B O 1
ATOM 2108 N N . THR B 1 117 ? 1.038 -17.984 0.557 1 97.25 117 THR B N 1
ATOM 2109 C CA . THR B 1 117 ? 1.189 -19.141 1.434 1 97.25 117 THR B CA 1
ATOM 2110 C C . THR B 1 117 ? 0.136 -19.109 2.537 1 97.25 117 THR B C 1
ATOM 2112 O O . THR B 1 117 ? -0.479 -20.141 2.832 1 97.25 117 THR B O 1
ATOM 2115 N N . LYS B 1 118 ? -0.07 -18 3.107 1 96.25 118 LYS B N 1
ATOM 2116 C CA . LYS B 1 118 ? -1.076 -17.859 4.156 1 96.25 118 LYS B CA 1
ATOM 2117 C C . LYS B 1 118 ? -2.467 -18.203 3.633 1 96.25 118 LYS B C 1
ATOM 2119 O O . LYS B 1 118 ? -3.236 -18.891 4.309 1 96.25 118 LYS B O 1
ATOM 2124 N N . GLY B 1 119 ? -2.818 -17.625 2.447 1 97.12 119 GLY B N 1
ATOM 2125 C CA . GLY B 1 119 ? -4.09 -17.984 1.842 1 97.12 119 GLY B CA 1
ATOM 2126 C C . GLY B 1 119 ? -4.246 -19.484 1.631 1 97.12 119 GLY B C 1
ATOM 2127 O O . GLY B 1 119 ? -5.328 -20.031 1.849 1 97.12 119 GLY B O 1
ATOM 2128 N N . PHE B 1 120 ? -3.225 -20.141 1.182 1 97.31 120 PHE B N 1
ATOM 2129 C CA . PHE B 1 120 ? -3.188 -21.594 1.011 1 97.31 120 PHE B CA 1
ATOM 2130 C C . PHE B 1 120 ? -3.438 -22.297 2.336 1 97.31 120 PHE B C 1
ATOM 2132 O O . PHE B 1 120 ? -4.273 -23.203 2.414 1 97.31 120 PHE B O 1
ATOM 2139 N N . GLU B 1 121 ? -2.775 -21.891 3.416 1 96.75 121 GLU B N 1
ATOM 2140 C CA . GLU B 1 121 ? -2.877 -22.5 4.738 1 96.75 121 GLU B CA 1
ATOM 2141 C C . GLU B 1 121 ? -4.281 -22.344 5.312 1 96.75 121 GLU B C 1
ATOM 2143 O O . GLU B 1 121 ? -4.82 -23.281 5.918 1 96.75 121 GLU B O 1
ATOM 2148 N N . LEU B 1 122 ? -4.801 -21.188 5.133 1 94.75 122 LEU B N 1
ATOM 2149 C CA . LEU B 1 122 ? -6.145 -20.938 5.629 1 94.75 122 LEU B CA 1
ATOM 2150 C C . LEU B 1 122 ? -7.156 -21.875 4.98 1 94.75 122 LEU B C 1
ATOM 2152 O O . LEU B 1 122 ? -8.062 -22.375 5.652 1 94.75 122 LEU B O 1
ATOM 2156 N N . ALA B 1 123 ? -6.941 -22.109 3.752 1 93.94 123 ALA B N 1
ATOM 2157 C CA . ALA B 1 123 ? -7.844 -23 3.021 1 93.94 123 ALA B CA 1
ATOM 2158 C C . ALA B 1 123 ? -7.648 -24.453 3.449 1 93.94 123 ALA B C 1
ATOM 2160 O O . ALA B 1 123 ? -8.617 -25.219 3.541 1 93.94 123 ALA B O 1
ATOM 2161 N N . GLU B 1 124 ? -6.41 -24.844 3.627 1 93.19 124 GLU B N 1
ATOM 2162 C CA . GLU B 1 124 ? -6.137 -26.203 4.07 1 93.19 124 GLU B CA 1
ATOM 2163 C C . GLU B 1 124 ? -6.742 -26.469 5.449 1 93.19 124 GLU B C 1
ATOM 2165 O O . GLU B 1 124 ? -7.227 -27.562 5.719 1 93.19 124 GLU B O 1
ATOM 2170 N N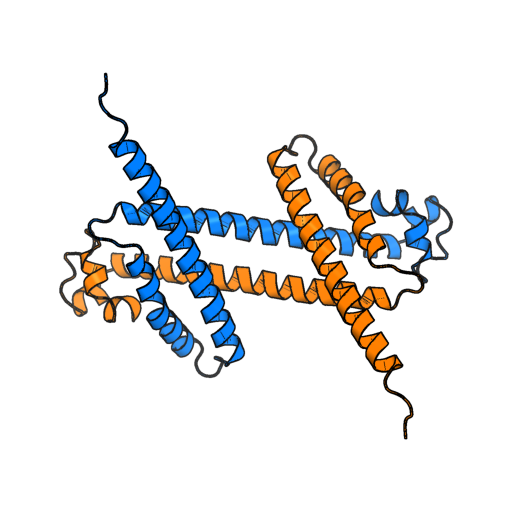 . GLU B 1 125 ? -6.656 -25.516 6.289 1 90.12 125 GLU B N 1
ATOM 2171 C CA . GLU B 1 125 ? -7.246 -25.641 7.617 1 90.12 125 GLU B CA 1
ATOM 2172 C C . GLU B 1 125 ? -8.766 -25.766 7.535 1 90.12 125 GLU B C 1
ATOM 2174 O O . GLU B 1 125 ? -9.367 -26.531 8.305 1 90.12 125 GLU B O 1
ATOM 2179 N N . ASP B 1 126 ? -9.359 -25.047 6.664 1 86.88 126 ASP B N 1
ATOM 2180 C CA . ASP B 1 126 ? -10.805 -25.109 6.48 1 86.88 126 ASP B CA 1
ATOM 2181 C C . ASP B 1 126 ? -11.227 -26.469 5.914 1 86.88 126 ASP B C 1
ATOM 2183 O O . ASP B 1 126 ? -12.273 -27 6.297 1 86.88 126 ASP B O 1
ATOM 2187 N N . ASN B 1 127 ? -10.445 -27 5.023 1 83.31 127 ASN B N 1
ATOM 2188 C CA . ASN B 1 127 ? -10.727 -28.297 4.438 1 83.31 127 ASN B CA 1
ATOM 2189 C C . ASN B 1 127 ? -10.578 -29.422 5.465 1 83.31 127 ASN B C 1
ATOM 2191 O O . ASN B 1 127 ? -11.289 -30.422 5.402 1 83.31 127 ASN B O 1
ATOM 2195 N N . GLU B 1 128 ? -9.617 -29.219 6.312 1 76.44 128 GLU B N 1
ATOM 2196 C CA . GLU B 1 128 ? -9.43 -30.219 7.367 1 76.44 128 GLU B CA 1
ATOM 2197 C C . GLU B 1 128 ? -10.586 -30.188 8.359 1 76.44 128 GLU B C 1
ATOM 2199 O O . GLU B 1 128 ? -11 -31.234 8.867 1 76.44 128 GLU B O 1
ATOM 2204 N N . LYS B 1 129 ? -11.047 -29.016 8.641 1 73.69 129 LYS B N 1
ATOM 2205 C CA . LYS B 1 129 ? -12.164 -28.906 9.57 1 73.69 129 LYS B CA 1
ATOM 2206 C C . LYS B 1 129 ? -13.43 -29.516 8.977 1 73.69 129 LYS B C 1
ATOM 2208 O O . LYS B 1 129 ? -14.258 -30.062 9.703 1 73.69 129 LYS B O 1
ATOM 2213 N N . ASP B 1 130 ? -13.562 -29.297 7.758 1 69.5 130 ASP B N 1
ATOM 2214 C CA . ASP B 1 130 ? -14.719 -29.859 7.051 1 69.5 130 ASP B CA 1
ATOM 2215 C C . ASP B 1 130 ? -14.625 -31.375 6.977 1 69.5 130 ASP B C 1
ATOM 2217 O O . ASP B 1 130 ? -15.641 -32.062 7.059 1 69.5 130 ASP B O 1
ATOM 2221 N N . ASN B 1 131 ? -13.477 -31.797 6.812 1 62.59 131 ASN B N 1
ATOM 2222 C CA . ASN B 1 131 ? -13.297 -33.25 6.75 1 62.59 131 ASN B CA 1
ATOM 2223 C C . ASN B 1 131 ? -13.414 -33.875 8.125 1 62.59 131 ASN B C 1
ATOM 2225 O O . ASN B 1 131 ? -13.617 -35.094 8.242 1 62.59 131 ASN B O 1
ATOM 2229 N N . VAL B 1 132 ? -13.039 -33.188 9.258 1 59.25 132 VAL B N 1
ATOM 2230 C CA . VAL B 1 132 ? -13.148 -33.75 10.594 1 59.25 132 VAL B CA 1
ATOM 2231 C C . VAL B 1 132 ? -14.586 -33.625 11.102 1 59.25 132 VAL B C 1
ATOM 2233 O O . VAL B 1 132 ? -14.914 -34.125 12.18 1 59.25 132 VAL B O 1
ATOM 2236 N N . LEU B 1 133 ? -15.492 -32.781 10.656 1 51.62 133 LEU B N 1
ATOM 2237 C CA . LEU B 1 133 ? -16.859 -32.844 11.164 1 51.62 133 LEU B CA 1
ATOM 2238 C C . LEU B 1 133 ? -17.453 -34.219 10.93 1 51.62 133 LEU B C 1
ATOM 2240 O O . LEU B 1 133 ? -17.625 -34.656 9.789 1 51.62 133 LEU B O 1
ATOM 2244 N N . PRO B 1 134 ? -17.391 -35.094 11.914 1 46.81 134 PRO B N 1
ATOM 2245 C CA . PRO B 1 134 ? -17.953 -36.438 11.961 1 46.81 134 PRO B CA 1
ATOM 2246 C C . PRO B 1 134 ? -19.422 -36.5 11.594 1 46.81 134 PRO B C 1
ATOM 2248 O O . PRO B 1 134 ? -20.141 -35.5 11.781 1 46.81 134 PRO B O 1
ATOM 2251 N N . ASN B 1 135 ? -19.781 -37.438 10.586 1 43.78 135 ASN B N 1
ATOM 2252 C CA . ASN B 1 135 ? -21.109 -38.031 10.547 1 43.78 135 ASN B CA 1
ATOM 2253 C C . ASN B 1 135 ? -21.672 -38.281 11.945 1 43.78 135 ASN B C 1
ATOM 2255 O O . ASN B 1 135 ? -22.469 -39.188 12.156 1 43.78 135 ASN B O 1
ATOM 2259 N N . SER B 1 136 ? -21.094 -37.656 12.836 1 40.41 136 SER B N 1
ATOM 2260 C CA . SER B 1 136 ? -21.719 -38.125 14.07 1 40.41 136 SER B CA 1
ATOM 2261 C C . SER B 1 136 ? -23.188 -37.719 14.141 1 40.41 136 SER B C 1
ATOM 2263 O O . SER B 1 136 ? -23.703 -37.438 15.219 1 40.41 136 SER B O 1
ATOM 2265 N N . ILE B 1 137 ? -23.969 -37.719 12.906 1 30.2 137 ILE B N 1
ATOM 2266 C CA . ILE B 1 137 ? -25.281 -38.219 13.312 1 30.2 137 ILE B CA 1
ATOM 2267 C C . ILE B 1 137 ? -25.25 -39.719 13.508 1 30.2 137 ILE B C 1
ATOM 2269 O O . ILE B 1 137 ? -24.641 -40.438 12.711 1 30.2 137 ILE B O 1
#

Solvent-accessible surface area (backbone atoms only — not comparable to full-atom values): 14958 Å² total; per-residue (Å²): 120,58,58,54,70,78,31,55,74,59,44,56,41,37,75,93,38,50,81,47,80,42,72,68,48,46,73,65,31,64,67,55,51,50,53,52,48,51,52,52,50,51,53,51,49,51,42,50,52,51,50,50,50,51,52,48,49,53,48,34,22,49,53,21,33,58,45,64,74,34,64,88,57,52,70,71,59,57,61,64,47,52,62,42,47,55,51,50,52,43,64,73,46,45,87,72,55,42,73,70,54,49,53,52,50,51,55,41,51,49,51,51,42,51,41,22,35,48,21,25,50,55,43,52,53,51,52,50,52,59,68,61,60,66,73,76,117,120,58,58,54,70,78,31,54,74,58,43,57,40,36,76,91,38,52,81,49,79,42,71,67,47,46,73,65,30,63,66,56,52,50,52,51,48,51,54,52,50,51,53,50,49,50,43,51,53,52,49,50,50,52,52,48,50,54,49,34,22,50,53,20,31,59,46,64,74,34,64,88,59,51,70,71,60,56,60,64,49,53,62,45,48,55,51,50,50,42,64,72,46,45,87,72,55,44,72,71,53,49,52,51,51,51,54,40,50,49,53,51,43,51,41,22,36,48,20,26,50,56,42,53,53,52,52,48,52,60,69,61,57,67,71,78,116

Organism: Limulus polyphemus (NCBI:txid6850)

Secondary structure (DSSP, 8-state):
-HHHHS-HHHHTTSGGGTT--SHHHHHH-HHHHHHHHHHHHHHHHHHHHHHHHHHHHHHHHHHHHHGGGSTT--GGGGGGGHHHHHHHHHHHHGGG--HHHHHHHHHHHHHHHHHHHHHHHHHHHHHHHHHHS----/-HHHHTTHHHHTTSGGGTT--SHHHHHH-HHHHHHHHHHHHHHHHHHHHHHHHHHHHHHHHHHHHHGGGSTT--GGGGGGGHHHHHHHHHHHHGGG--HHHHHHHHHHHHHHHHHHHHHHHHHHHHHHHHHHS----

pLDDT: mean 85.94, std 11.97, range [30.2, 97.62]

Foldseek 3Di:
DVPCVVVVVVQCVDPVRVPQPDPVSCVPDPVNVVVVVVVVVVVVVVVVVVVVVVVVLVVLLVLLLVCLPPPPDDLVVLVVVLVVVLVVVCVVCPPVDDPVNSVVSNVVSVVSSVSSSVSNVVNVVVVVVVVPPDPPD/DPPCVVVVVVQCVDPVRVVQPDPVSCVPDPVNVVVVVVVVVVVVVVVVVVVVVVVVLVVLLVLLLVCLPPPPDDLVVLVVVLVVVLVVVCVVCPPVDDPVNSVVSNVVSVVSSVSSSVSNVVNVVVVVVVVPPDPPD

Sequence (274 aa):
FRLFQENGDLITLFEKFQYLRTQESQLESLELAQHASIVMATLDEGIRSLDKVDYFIDYLHSVGKLHTKISGFKKENFWRIEEPFLAAVKETLGDRYTENMENIYKITIRFILETLTKGFELAEEDNEKDNVLPNSIFRLFQENGDLITLFEKFQYLRTQESQLESLELAQHASIVMATLDEGIRSLDKVDYFIDYLHSVGKLHTKISGFKKENFWRIEEPFLAAVKETLGDRYTENMENIYKITIRFILETLTKGFELAEEDNEKDNVLPNSI

Radius of gyration: 25.84 Å; Cα contacts (8 Å, |Δi|>4): 199; chains: 2; bounding box: 62×76×51 Å

InterPro domains:
  IPR000971 Globin [PF00042] (2-104)
  IPR000971 Globin [PS01033] (1-121)
  IPR009050 Globin-like superfamily [SSF46458] (2-120)
  IPR012292 Globin/Protoglobin [G3DSA:1.10.490.10] (1-121)
  IPR050532 Globin-like Oxygen Transporters [PTHR46458] (2-131)